Protein AF-A0A920VQI5-F1 (afdb_monomer_lite)

Sequence (298 aa):
MQIMFNAIGQVPAPVFDTQIGAMFSGYGDQPAYATLVEKILGESIDKRSQMTDWSRRPLTKHQINYAIGDVTHLIHVYDKLISELKTSNRIYWAHEEISRLQDQNVYDTDLRKLWRKVRLRRPTRRSLAILREITEWRELTARKQDIPKNWVVRDESLAEIALNAPQTRADLERVRGVNERLANGRYGTGLIEAVNIGLAVPEEKCPDPDRGRSPLRGHDTLVALLQALLKLRCDENGIAAQLVANRKELDRIATEDKPDVRAMTGWRKEIYGNDAVALKNGEIALTAEGLSVRIVKA

Radius of gyration: 24.44 Å; chains: 1; bounding box: 57×46×62 Å

Secondary structure (DSSP, 8-state):
-HHHHHHHSS--SS---HHHHHHHTTS-SS--HHHHHHHHHS-----TTSSS-TTSSSPPHHHHHHHHHHHHTHHHHHHHHHHHHHHTT-HHHHHHHHHGGG-GGGTS--GGGGGGGSPPSS--HHHHHHHHHHHHHHHHHHHHHTS-HHHH--HHHHHHHHHH---SHHHHHTSTT--HHHHHSTTHHHHHHHHHHHHHS-GGGSPPP--PPPPPTTHHHHHHHHHHHHHHHHHHHT--HHHH--HHHHHHHHH-SS--SGGGSHHHIIIIIHHHHHHHTTSEEEEEETTEEEEEE-

Foldseek 3Di:
DLVCCVVPVADDPDDADLQLLVLLLQVAQGDDPQNLCCVQVVDGQDPPPPDDDPVDPPDDPVRVSNVCSVPVCVVVSVVVSCVSCVVLVNVVVSVVVSVVSRDSVVNPDDLQCQLVVQDAPDDDLLLQLLSSLLSSLLVVVCVVVVHDSVVLPNSVLSNQCSVQLDQALVSSCVGPRDHNCNSVHPNNVSSNVSSVSSNPDPSVRRDDDPPDPDQDPPLVVLLVQLVVQLVQLCVVSSHYSVSQDDSVQSSQLSPPPDRPDSCCDDVSCVSRVVVSNCVSVQQWDWDDDPPDIDIDGD

Structure (mmCIF, N/CA/C/O backbone):
data_AF-A0A920VQI5-F1
#
_entry.id   AF-A0A920VQI5-F1
#
loop_
_atom_site.group_PDB
_atom_site.id
_atom_site.type_symbol
_atom_site.label_atom_id
_atom_site.label_alt_id
_atom_site.label_comp_id
_atom_site.label_asym_id
_atom_site.label_entity_id
_atom_site.label_seq_id
_atom_site.pdbx_PDB_ins_code
_atom_site.Cartn_x
_atom_site.Cartn_y
_atom_site.Cartn_z
_atom_site.occupancy
_atom_site.B_iso_or_equiv
_atom_site.auth_seq_id
_atom_site.auth_comp_id
_atom_site.auth_asym_id
_atom_site.auth_atom_id
_atom_site.pdbx_PDB_model_num
ATOM 1 N N . MET A 1 1 ? 3.848 -12.229 3.775 1.00 85.81 1 MET A N 1
ATOM 2 C CA . MET A 1 1 ? 3.222 -13.311 2.980 1.00 85.81 1 MET A CA 1
ATOM 3 C C . MET A 1 1 ? 3.862 -13.542 1.610 1.00 85.81 1 MET A C 1
ATOM 5 O O . MET A 1 1 ? 4.185 -14.688 1.349 1.00 85.81 1 MET A O 1
ATOM 9 N N . GLN A 1 2 ? 4.140 -12.526 0.773 1.00 88.31 2 GLN A N 1
ATOM 10 C CA . GLN A 1 2 ? 4.756 -12.739 -0.560 1.00 88.31 2 GLN A CA 1
ATOM 11 C C . GLN A 1 2 ? 6.033 -13.603 -0.547 1.00 88.31 2 GLN A C 1
ATOM 13 O O . GLN A 1 2 ? 6.174 -14.482 -1.387 1.00 88.31 2 GLN A O 1
ATOM 18 N N . ILE A 1 3 ? 6.955 -13.372 0.399 1.00 89.00 3 ILE A N 1
ATOM 19 C CA . ILE A 1 3 ? 8.189 -14.175 0.519 1.00 89.00 3 ILE A CA 1
ATOM 20 C C . ILE A 1 3 ? 7.850 -15.650 0.763 1.00 89.00 3 ILE A C 1
ATOM 22 O O . ILE A 1 3 ? 8.406 -16.513 0.095 1.00 89.00 3 ILE A O 1
ATOM 26 N N . MET A 1 4 ? 6.905 -15.929 1.668 1.00 90.12 4 MET A N 1
ATOM 27 C CA . MET A 1 4 ? 6.436 -17.292 1.930 1.00 90.12 4 MET A CA 1
ATOM 28 C C . MET A 1 4 ? 5.812 -17.892 0.669 1.00 90.12 4 MET A C 1
ATOM 30 O O . MET A 1 4 ? 6.238 -18.953 0.240 1.00 90.12 4 MET A O 1
ATOM 34 N N . PHE A 1 5 ? 4.893 -17.181 0.010 1.00 90.50 5 PHE A N 1
ATOM 35 C CA . PHE A 1 5 ? 4.273 -17.654 -1.229 1.00 90.50 5 PHE A CA 1
ATOM 36 C C . PHE A 1 5 ? 5.310 -18.003 -2.309 1.00 90.50 5 PHE A C 1
ATOM 38 O O . PHE A 1 5 ? 5.250 -19.079 -2.889 1.00 90.50 5 PHE A O 1
ATOM 45 N N . ASN A 1 6 ? 6.315 -17.150 -2.518 1.00 86.88 6 ASN A N 1
ATOM 46 C CA . ASN A 1 6 ? 7.378 -17.413 -3.489 1.00 86.88 6 ASN A CA 1
ATOM 47 C C . ASN A 1 6 ? 8.268 -18.604 -3.095 1.00 86.88 6 ASN A C 1
ATOM 49 O O . ASN A 1 6 ? 8.764 -19.302 -3.973 1.00 86.88 6 ASN A O 1
ATOM 53 N N . ALA A 1 7 ? 8.508 -18.811 -1.797 1.00 88.19 7 ALA A N 1
ATOM 54 C CA . ALA A 1 7 ? 9.410 -19.848 -1.300 1.00 88.19 7 ALA A CA 1
ATOM 55 C C . ALA A 1 7 ? 8.754 -21.235 -1.216 1.00 88.19 7 ALA A C 1
ATOM 57 O O . ALA A 1 7 ? 9.418 -22.234 -1.475 1.00 88.19 7 ALA A O 1
ATOM 58 N N . ILE A 1 8 ? 7.474 -21.302 -0.834 1.00 89.12 8 ILE A N 1
ATOM 59 C CA . ILE A 1 8 ? 6.761 -22.565 -0.573 1.00 89.12 8 ILE A CA 1
ATOM 60 C C . ILE A 1 8 ? 5.537 -22.786 -1.476 1.00 89.12 8 ILE A C 1
ATOM 62 O O . ILE A 1 8 ? 4.847 -23.786 -1.318 1.00 89.12 8 ILE A O 1
ATOM 66 N N . GLY A 1 9 ? 5.239 -21.873 -2.405 1.00 87.31 9 GLY A N 1
ATOM 67 C CA . GLY A 1 9 ? 4.118 -21.987 -3.350 1.00 87.31 9 GLY A CA 1
ATOM 68 C C . GLY A 1 9 ? 2.728 -21.795 -2.733 1.00 87.31 9 GLY A C 1
ATOM 69 O O . GLY A 1 9 ? 1.727 -21.935 -3.427 1.00 87.31 9 GLY A O 1
ATOM 70 N N . GLN A 1 10 ? 2.647 -21.480 -1.438 1.00 88.25 10 GLN A N 1
ATOM 71 C CA . GLN A 1 10 ? 1.391 -21.303 -0.715 1.00 88.25 10 GLN A CA 1
ATOM 72 C C . GLN A 1 10 ? 1.516 -20.250 0.387 1.00 88.25 10 GLN A C 1
ATOM 74 O O . GLN A 1 10 ? 2.604 -19.924 0.865 1.00 88.25 10 GLN A O 1
ATOM 79 N N . VAL A 1 11 ? 0.374 -19.717 0.806 1.00 89.31 11 VAL A N 1
ATOM 80 C CA . VAL A 1 11 ? 0.268 -18.741 1.892 1.00 89.31 11 VAL A CA 1
ATOM 81 C C . VAL A 1 11 ? -0.026 -19.501 3.193 1.00 89.31 11 VAL A C 1
ATOM 83 O O . VAL A 1 11 ? -1.013 -20.235 3.229 1.00 89.31 11 VAL A O 1
ATOM 86 N N . PRO A 1 12 ? 0.802 -19.376 4.251 1.00 88.81 12 PRO A N 1
ATOM 87 C CA . PRO A 1 12 ? 0.523 -20.012 5.537 1.00 88.81 12 PRO A CA 1
ATOM 88 C C . PRO A 1 12 ? -0.859 -19.650 6.092 1.00 88.81 12 PRO A C 1
ATOM 90 O O . PRO A 1 12 ? -1.216 -18.471 6.153 1.00 88.81 12 PRO A O 1
ATOM 93 N N . ALA A 1 13 ? -1.606 -20.665 6.528 1.00 88.31 13 ALA A N 1
ATOM 94 C CA . ALA A 1 13 ? -2.903 -20.518 7.174 1.00 88.31 13 ALA A CA 1
ATOM 95 C C . ALA A 1 13 ? -3.086 -21.590 8.273 1.00 88.31 13 ALA A C 1
ATOM 97 O O . ALA A 1 13 ? -2.652 -22.727 8.074 1.00 88.31 13 ALA A O 1
ATOM 98 N N . PRO A 1 14 ? -3.732 -21.260 9.411 1.00 89.81 14 PRO A N 1
ATOM 99 C CA . PRO A 1 14 ? -4.217 -19.927 9.774 1.00 89.81 14 PRO A CA 1
ATOM 100 C C . PRO A 1 14 ? -3.064 -18.957 10.089 1.00 89.81 14 PRO A C 1
ATOM 102 O O . PRO A 1 14 ? -1.993 -19.365 10.531 1.00 89.81 14 PRO A O 1
ATOM 105 N N . VAL A 1 15 ? -3.291 -17.661 9.864 1.00 91.75 15 VAL A N 1
ATOM 106 C CA . VAL A 1 15 ? -2.363 -16.580 10.237 1.00 91.75 15 VAL A CA 1
ATOM 107 C C . VAL A 1 15 ? -3.116 -15.515 11.020 1.00 91.75 15 VAL A C 1
ATOM 109 O O . VAL A 1 15 ? -4.294 -15.279 10.755 1.00 91.75 15 VAL A O 1
ATOM 112 N N . PHE A 1 16 ? -2.434 -14.870 11.962 1.00 93.62 16 PHE A N 1
ATOM 113 C CA . PHE A 1 16 ? -2.903 -13.655 12.611 1.00 93.62 16 PHE A CA 1
ATOM 114 C C . PHE A 1 16 ? -1.874 -12.550 12.403 1.00 93.62 16 PHE A C 1
ATOM 116 O O . PHE A 1 16 ? -0.697 -12.729 12.712 1.00 93.62 16 PHE A O 1
ATOM 123 N N . ASP A 1 17 ? -2.321 -11.414 11.876 1.00 94.69 17 ASP A N 1
ATOM 124 C CA . ASP A 1 17 ? -1.481 -10.236 11.703 1.00 94.69 17 ASP A CA 1
ATOM 125 C C . ASP A 1 17 ? -1.648 -9.317 12.921 1.00 94.69 17 ASP A C 1
ATOM 127 O O . ASP A 1 17 ? -2.716 -8.738 13.144 1.00 94.69 17 ASP A O 1
ATOM 131 N N . THR A 1 18 ? -0.593 -9.202 13.732 1.00 95.44 18 THR A N 1
ATOM 132 C CA . THR A 1 18 ? -0.599 -8.378 14.949 1.00 95.44 18 THR A CA 1
ATOM 133 C C . THR A 1 18 ? -0.742 -6.890 14.652 1.00 95.44 18 THR A C 1
ATOM 135 O O . THR A 1 18 ? -1.298 -6.172 15.479 1.00 95.44 18 THR A O 1
ATOM 138 N N . GLN A 1 19 ? -0.322 -6.415 13.477 1.00 95.06 19 GLN A N 1
ATOM 139 C CA . GLN A 1 19 ? -0.538 -5.030 13.074 1.00 95.06 19 GLN A CA 1
ATOM 140 C C . GLN A 1 19 ? -2.022 -4.777 12.795 1.00 95.06 19 GLN A C 1
ATOM 142 O O . GLN A 1 19 ? -2.570 -3.805 13.313 1.00 95.06 19 GLN A O 1
ATOM 147 N N . ILE A 1 20 ? -2.693 -5.671 12.057 1.00 94.81 20 ILE A N 1
ATOM 148 C CA . ILE A 1 20 ? -4.145 -5.564 11.823 1.00 94.81 20 ILE A CA 1
ATOM 149 C C . ILE A 1 20 ? -4.909 -5.660 13.145 1.00 94.81 20 ILE A C 1
ATOM 151 O O . ILE A 1 20 ? -5.776 -4.828 13.408 1.00 94.81 20 ILE A O 1
ATOM 155 N N . GLY A 1 21 ? -4.575 -6.630 14.002 1.00 96.12 21 GLY A N 1
ATOM 156 C CA . GLY A 1 21 ? -5.197 -6.754 15.322 1.00 96.12 21 GLY A CA 1
ATOM 157 C C . GLY A 1 21 ? -5.058 -5.469 16.143 1.00 96.12 21 GLY A C 1
ATOM 158 O O . GLY A 1 21 ? -6.033 -4.970 16.696 1.00 96.12 21 GLY A O 1
ATOM 159 N N . ALA A 1 22 ? -3.869 -4.871 16.138 1.00 96.12 22 ALA A N 1
ATOM 160 C CA . ALA A 1 22 ? -3.598 -3.640 16.863 1.00 96.12 22 ALA A CA 1
ATOM 161 C C . ALA A 1 22 ? -4.340 -2.409 16.310 1.00 96.12 22 ALA A C 1
ATOM 163 O O . ALA A 1 22 ? -4.746 -1.539 17.084 1.00 96.12 22 ALA A O 1
ATOM 164 N N . MET A 1 23 ? -4.573 -2.347 14.996 1.00 95.38 23 MET A N 1
ATOM 165 C CA . MET A 1 23 ? -5.386 -1.301 14.364 1.00 95.38 23 MET A CA 1
ATOM 166 C C . MET A 1 23 ? -6.856 -1.332 14.825 1.00 95.38 23 MET A C 1
ATOM 168 O O . MET A 1 23 ? -7.515 -0.295 14.821 1.00 95.38 23 MET A O 1
ATOM 172 N N . PHE A 1 24 ? -7.373 -2.488 15.250 1.00 95.50 24 PHE A N 1
ATOM 173 C CA . PHE A 1 24 ? -8.716 -2.632 15.833 1.00 95.50 24 PHE A CA 1
ATOM 174 C C . PHE A 1 24 ? -8.766 -2.421 17.359 1.00 95.50 24 PHE A C 1
ATOM 176 O O . PHE A 1 24 ? -9.858 -2.260 17.916 1.00 95.50 24 PHE A O 1
ATOM 183 N N . SER A 1 25 ? -7.600 -2.399 18.012 1.00 94.00 25 SER A N 1
ATOM 184 C CA . SER A 1 25 ? -7.420 -2.199 19.458 1.00 94.00 25 SER A CA 1
ATOM 185 C C . SER A 1 25 ? -6.896 -0.798 19.822 1.00 94.00 25 SER A C 1
ATOM 187 O O . SER A 1 25 ? -6.390 -0.586 20.919 1.00 94.00 25 SER A O 1
ATOM 189 N N . GLY A 1 26 ? -6.984 0.179 18.914 1.00 90.81 26 GLY A N 1
ATOM 190 C CA . GLY A 1 26 ? -6.653 1.577 19.218 1.00 90.81 26 GLY A CA 1
ATOM 191 C C . GLY A 1 26 ? -5.157 1.905 19.293 1.00 90.81 26 GLY A C 1
ATOM 192 O O . GLY A 1 26 ? -4.781 2.963 19.794 1.00 90.81 26 GLY A O 1
ATOM 193 N N . TYR A 1 27 ? -4.275 1.051 18.764 1.00 91.88 27 TYR A N 1
ATOM 194 C CA . TYR A 1 27 ? -2.826 1.310 18.775 1.00 91.88 27 TYR A CA 1
ATOM 195 C C . TYR A 1 27 ? -2.335 2.234 17.644 1.00 91.88 27 TYR A C 1
ATOM 197 O O . TYR A 1 27 ? -1.136 2.529 17.577 1.00 91.88 27 TYR A O 1
ATOM 205 N N . GLY A 1 28 ? -3.245 2.733 16.803 1.00 86.75 28 GLY A N 1
ATOM 206 C CA . GLY A 1 28 ? -2.980 3.637 15.679 1.00 86.75 28 GLY A CA 1
ATOM 207 C C . GLY A 1 28 ? -3.081 2.952 14.312 1.00 86.75 28 GLY A C 1
ATOM 208 O O . GLY A 1 28 ? -3.357 1.758 14.225 1.00 86.75 28 GLY A O 1
ATOM 209 N N . ASP A 1 29 ? -2.853 3.716 13.239 1.00 80.94 29 ASP A N 1
ATOM 210 C CA . ASP A 1 29 ? -3.083 3.246 11.863 1.00 80.94 29 ASP A CA 1
ATOM 211 C C . ASP A 1 29 ? -2.048 2.232 11.362 1.00 80.94 29 ASP A C 1
ATOM 213 O O . ASP A 1 29 ? -2.381 1.355 10.577 1.00 80.94 29 ASP A O 1
ATOM 217 N N . GLN A 1 30 ? -0.786 2.347 11.777 1.00 84.19 30 GLN A N 1
ATOM 218 C CA . GLN A 1 30 ? 0.293 1.449 11.344 1.00 84.19 30 GLN A CA 1
ATOM 219 C C . GLN A 1 30 ? 1.294 1.241 12.480 1.00 84.19 30 GLN A C 1
ATOM 221 O O . GLN A 1 30 ? 2.431 1.722 12.414 1.00 84.19 30 GLN A O 1
ATOM 226 N N . PRO A 1 31 ? 0.886 0.581 13.573 1.00 86.62 31 PRO A N 1
ATOM 227 C CA . PRO A 1 31 ? 1.771 0.417 14.706 1.00 86.62 31 PRO A CA 1
ATOM 228 C C . PRO A 1 31 ? 2.949 -0.486 14.316 1.00 86.62 31 PRO A C 1
ATOM 230 O O . PRO A 1 31 ? 2.776 -1.576 13.766 1.00 86.62 31 PRO A O 1
ATOM 233 N N . ALA A 1 32 ? 4.165 -0.004 14.570 1.00 91.25 32 ALA A N 1
ATOM 234 C CA . ALA A 1 32 ? 5.379 -0.789 14.391 1.00 91.25 32 ALA A CA 1
ATOM 235 C C . ALA A 1 32 ? 5.495 -1.836 15.506 1.00 91.25 32 ALA A C 1
ATOM 237 O O . ALA A 1 32 ? 5.147 -1.549 16.651 1.00 91.25 32 ALA A O 1
ATOM 238 N N . TYR A 1 33 ? 6.055 -3.011 15.203 1.00 92.56 33 TYR A N 1
ATOM 239 C CA . TYR A 1 33 ? 6.203 -4.106 16.172 1.00 92.56 33 TYR A CA 1
ATOM 240 C C . TYR A 1 33 ? 6.875 -3.664 17.483 1.00 92.56 33 TYR A C 1
ATOM 242 O O . TYR A 1 33 ? 6.314 -3.873 18.552 1.00 92.56 33 TYR A O 1
ATOM 250 N N . ALA A 1 34 ? 8.003 -2.951 17.410 1.00 90.94 34 ALA A N 1
ATOM 251 C CA . ALA A 1 34 ? 8.684 -2.436 18.602 1.00 90.94 34 ALA A CA 1
ATOM 252 C C . ALA A 1 34 ? 7.798 -1.509 19.454 1.00 90.94 34 ALA A C 1
ATOM 254 O O . ALA A 1 34 ? 7.834 -1.574 20.676 1.00 90.94 34 ALA A O 1
ATOM 255 N N . THR A 1 35 ? 6.975 -0.672 18.816 1.00 91.62 35 THR A N 1
ATOM 256 C CA . THR A 1 35 ? 6.030 0.210 19.516 1.00 91.62 35 THR A CA 1
ATOM 257 C C . THR A 1 35 ? 4.882 -0.577 20.143 1.00 91.62 35 THR A C 1
ATOM 259 O O . THR A 1 35 ? 4.398 -0.197 21.204 1.00 91.62 35 THR A O 1
ATOM 262 N N . LEU A 1 36 ? 4.439 -1.670 19.514 1.00 93.88 36 LEU A N 1
ATOM 263 C CA . LEU A 1 36 ? 3.444 -2.561 20.113 1.00 93.88 36 LEU A CA 1
ATOM 264 C C . LEU A 1 36 ? 3.995 -3.254 21.348 1.00 93.88 36 LEU A C 1
ATOM 266 O O . LEU A 1 36 ? 3.332 -3.246 22.377 1.00 93.88 36 LEU A O 1
ATOM 270 N N . VAL A 1 37 ? 5.206 -3.798 21.263 1.00 95.12 37 VAL A N 1
ATOM 271 C CA . VAL A 1 37 ? 5.870 -4.456 22.394 1.00 95.12 37 VAL A CA 1
ATOM 272 C C . VAL A 1 37 ? 6.053 -3.487 23.559 1.00 95.12 37 VAL A C 1
ATOM 274 O O . VAL A 1 37 ? 5.677 -3.816 24.679 1.00 95.12 37 VAL A O 1
ATOM 277 N N . GLU A 1 38 ? 6.497 -2.259 23.296 1.00 94.19 38 GLU A N 1
ATOM 278 C CA . GLU A 1 38 ? 6.622 -1.226 24.328 1.00 94.19 38 GLU A CA 1
ATOM 279 C C . GLU A 1 38 ? 5.270 -0.871 2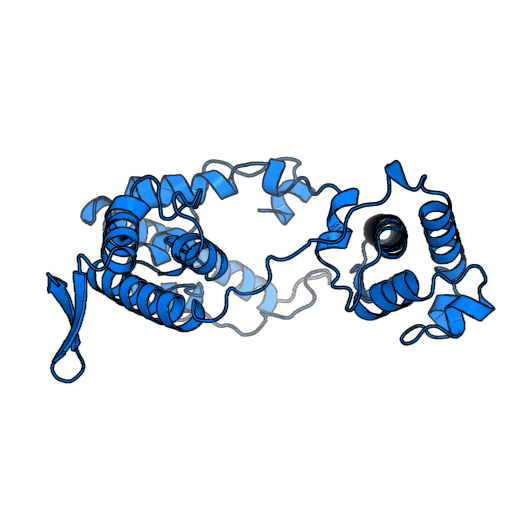4.962 1.00 94.19 38 GLU A C 1
ATOM 281 O O . GLU A 1 38 ? 5.146 -0.845 26.183 1.00 94.19 38 GLU A O 1
ATOM 286 N N . LYS A 1 39 ? 4.223 -0.651 24.159 1.00 93.69 39 LYS A N 1
ATOM 287 C CA . LYS A 1 39 ? 2.899 -0.272 24.679 1.00 93.69 39 LYS A CA 1
ATOM 288 C C . LYS A 1 39 ? 2.169 -1.404 25.404 1.00 93.69 39 LYS A C 1
ATOM 290 O O . LYS A 1 39 ? 1.382 -1.127 26.303 1.00 93.69 39 LYS A O 1
ATOM 295 N N . ILE A 1 40 ? 2.357 -2.649 24.969 1.00 95.00 40 ILE A N 1
ATOM 296 C CA . ILE A 1 40 ? 1.628 -3.816 25.484 1.00 95.00 40 ILE A CA 1
ATOM 297 C C . ILE A 1 40 ? 2.374 -4.472 26.645 1.00 95.00 40 ILE A C 1
ATOM 299 O O . ILE A 1 40 ? 1.744 -4.847 27.631 1.00 95.00 40 ILE A O 1
ATOM 303 N N . LEU A 1 41 ? 3.693 -4.622 26.521 1.00 94.81 41 LEU A N 1
ATOM 304 C CA . LEU A 1 41 ? 4.527 -5.366 27.466 1.00 94.81 41 LEU A CA 1
ATOM 305 C C . LEU A 1 41 ? 5.426 -4.455 28.311 1.00 94.81 41 LEU A C 1
ATOM 307 O O . LEU A 1 41 ? 5.960 -4.907 29.317 1.00 94.81 41 LEU A O 1
ATOM 311 N N . GLY A 1 42 ? 5.605 -3.184 27.934 1.00 94.06 42 GLY A N 1
ATOM 312 C CA . GLY A 1 42 ? 6.565 -2.291 28.594 1.00 94.06 42 GLY A CA 1
ATOM 313 C C . GLY A 1 42 ? 8.024 -2.615 28.262 1.00 94.06 42 GLY A C 1
ATOM 314 O O . GLY A 1 42 ? 8.932 -2.118 28.924 1.00 94.06 42 GLY A O 1
ATOM 315 N N . GLU A 1 43 ? 8.259 -3.456 27.253 1.00 92.44 43 GLU A N 1
ATOM 316 C CA . GLU A 1 43 ? 9.587 -3.929 26.867 1.00 92.44 43 GLU A CA 1
ATOM 317 C C . GLU A 1 43 ? 10.125 -3.177 25.644 1.00 92.44 43 GLU A C 1
ATOM 319 O O . GLU A 1 43 ? 9.372 -2.704 24.794 1.00 92.44 43 GLU A O 1
ATOM 324 N N . SER A 1 44 ? 11.450 -3.077 25.529 1.00 87.44 44 SER A N 1
ATOM 325 C CA . SER A 1 44 ? 12.104 -2.384 24.413 1.00 87.44 44 SER A CA 1
ATOM 326 C C . SER A 1 44 ? 12.838 -3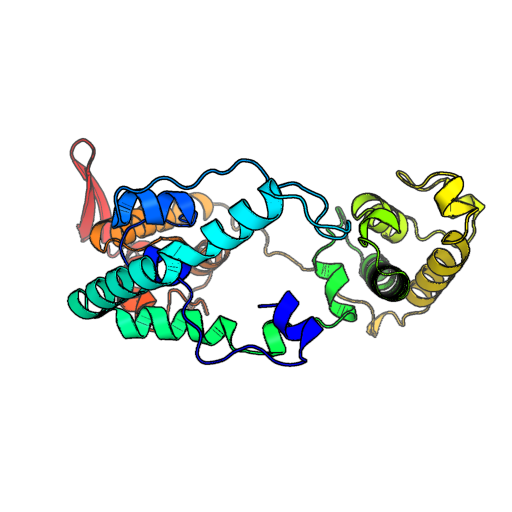.365 23.506 1.00 87.44 44 SER A C 1
ATOM 328 O O . SER A 1 44 ? 13.584 -4.218 23.984 1.00 87.44 44 SER A O 1
ATOM 330 N N . ILE A 1 45 ? 12.662 -3.210 22.194 1.00 85.19 45 ILE A N 1
ATOM 331 C CA . ILE A 1 45 ? 13.381 -3.990 21.181 1.00 85.19 45 ILE A CA 1
ATOM 332 C C . ILE A 1 45 ? 14.483 -3.127 20.576 1.00 85.19 45 ILE A C 1
ATOM 334 O O . ILE A 1 45 ? 14.234 -2.000 20.132 1.00 85.19 45 ILE A O 1
ATOM 338 N N . ASP A 1 46 ? 15.700 -3.669 20.523 1.00 75.38 46 ASP A N 1
ATOM 339 C CA . ASP A 1 46 ? 16.818 -3.018 19.848 1.00 75.38 46 ASP A CA 1
ATOM 340 C C . ASP A 1 46 ? 16.597 -3.008 18.326 1.00 75.38 46 ASP A C 1
ATOM 342 O O . ASP A 1 46 ? 16.517 -4.048 17.676 1.00 75.38 46 ASP A O 1
ATOM 346 N N . LYS A 1 47 ? 16.510 -1.806 17.747 1.00 69.50 47 LYS A N 1
ATOM 347 C CA . LYS A 1 47 ? 16.285 -1.584 16.308 1.00 69.50 47 LYS A CA 1
ATOM 348 C C . LYS A 1 47 ? 17.579 -1.583 15.487 1.00 69.50 47 LYS A C 1
ATOM 350 O O . LYS A 1 47 ? 17.542 -1.401 14.267 1.00 69.50 47 LYS A O 1
ATOM 355 N N . ARG A 1 48 ? 18.743 -1.718 16.128 1.00 64.12 48 ARG A N 1
ATOM 356 C CA . ARG A 1 48 ? 20.039 -1.734 15.441 1.00 64.12 48 ARG A CA 1
ATOM 357 C C . ARG A 1 48 ? 20.117 -3.015 14.591 1.00 64.12 48 ARG A C 1
ATOM 359 O O . ARG A 1 48 ? 19.989 -4.104 15.128 1.00 64.12 48 ARG A O 1
ATOM 366 N N . SER A 1 49 ? 20.319 -2.866 13.273 1.00 58.84 49 SER A N 1
ATOM 367 C CA . SER A 1 49 ? 20.398 -3.914 12.215 1.00 58.84 49 SER A CA 1
ATOM 368 C C . SER A 1 49 ? 19.204 -4.161 11.293 1.00 58.84 49 SER A C 1
ATOM 370 O O . SER A 1 49 ? 19.267 -5.082 10.476 1.00 58.84 49 SER A O 1
ATOM 372 N N . GLN A 1 50 ? 18.194 -3.290 11.272 1.00 66.25 50 GLN A N 1
ATOM 373 C CA . GLN A 1 50 ? 17.111 -3.424 10.286 1.00 66.25 50 GLN A CA 1
ATOM 374 C C . GLN A 1 50 ? 17.611 -3.405 8.818 1.00 66.25 50 GLN A C 1
ATOM 376 O O . GLN A 1 50 ? 17.023 -4.045 7.950 1.00 66.25 50 GLN A O 1
ATOM 381 N N . MET A 1 51 ? 18.727 -2.718 8.535 1.00 75.94 51 MET A N 1
ATOM 382 C CA . MET A 1 51 ? 19.348 -2.639 7.204 1.00 75.94 51 MET A CA 1
ATOM 383 C C . MET A 1 51 ? 20.737 -3.294 7.184 1.00 75.94 51 MET A C 1
ATOM 385 O O . MET A 1 51 ? 21.760 -2.613 7.204 1.00 75.94 51 MET A O 1
ATOM 389 N N . THR A 1 52 ? 20.775 -4.626 7.133 1.00 86.44 52 THR A N 1
ATOM 390 C CA . THR A 1 52 ? 22.003 -5.402 6.887 1.00 86.44 52 THR A CA 1
ATOM 391 C C . THR A 1 52 ? 21.811 -6.368 5.719 1.00 86.44 52 THR A C 1
ATOM 393 O O . THR A 1 52 ? 20.686 -6.717 5.365 1.00 86.44 52 THR A O 1
ATOM 396 N N . ASP A 1 53 ? 22.909 -6.788 5.090 1.00 87.31 53 ASP A N 1
ATOM 397 C CA . ASP A 1 53 ? 22.863 -7.800 4.034 1.00 87.31 53 ASP A CA 1
ATOM 398 C C . ASP A 1 53 ? 22.664 -9.199 4.646 1.00 87.31 53 ASP A C 1
ATOM 400 O O . ASP A 1 53 ? 23.603 -9.822 5.151 1.00 87.31 53 ASP A O 1
ATOM 404 N N . TRP A 1 54 ? 21.421 -9.682 4.603 1.00 90.06 54 TRP A N 1
ATOM 405 C CA . TRP A 1 54 ? 21.001 -10.995 5.109 1.00 90.06 54 TRP A CA 1
ATOM 406 C C . TRP A 1 54 ? 21.413 -12.172 4.213 1.00 90.06 54 TRP A C 1
ATOM 408 O O . TRP A 1 54 ? 21.224 -13.327 4.604 1.00 90.06 54 TRP A O 1
ATOM 418 N N . SER A 1 55 ? 21.991 -11.917 3.032 1.00 89.56 55 SER A N 1
ATOM 419 C CA . SER A 1 55 ? 22.511 -12.971 2.149 1.00 89.56 55 SER A CA 1
ATOM 420 C C . SER A 1 55 ? 23.907 -13.448 2.565 1.00 89.56 55 SER A C 1
ATOM 422 O O . SER A 1 55 ? 24.274 -14.597 2.314 1.00 89.56 55 SER A O 1
ATOM 424 N N . ARG A 1 56 ? 24.676 -12.600 3.264 1.00 91.12 56 ARG A N 1
ATOM 425 C CA . ARG A 1 56 ? 26.048 -12.910 3.684 1.00 91.12 56 ARG A CA 1
ATOM 426 C C . ARG A 1 56 ? 26.105 -14.077 4.661 1.00 91.12 56 ARG A C 1
ATOM 428 O O . ARG A 1 56 ? 25.246 -14.233 5.531 1.00 91.12 56 ARG A O 1
ATOM 435 N N . ARG A 1 57 ? 27.148 -14.898 4.528 1.00 95.38 57 ARG A N 1
ATOM 436 C CA . ARG A 1 57 ? 27.426 -16.027 5.421 1.00 95.38 57 ARG A CA 1
ATOM 437 C C . ARG A 1 57 ? 28.887 -16.014 5.893 1.00 95.38 57 ARG A C 1
ATOM 439 O O . ARG A 1 57 ? 29.755 -15.688 5.083 1.00 95.38 57 ARG A O 1
ATOM 446 N N . PRO A 1 58 ? 29.155 -16.383 7.164 1.00 95.31 58 PRO A N 1
ATOM 447 C CA . PRO A 1 58 ? 28.174 -16.699 8.215 1.00 95.31 58 PRO A CA 1
ATOM 448 C C . PRO A 1 58 ? 27.395 -15.455 8.685 1.00 95.31 58 PRO A C 1
ATOM 450 O O . PRO A 1 58 ? 27.835 -14.327 8.475 1.00 95.31 58 PRO A O 1
ATOM 453 N N . LEU A 1 59 ? 26.226 -15.660 9.302 1.00 95.12 59 LEU A N 1
ATOM 454 C CA . LEU A 1 59 ? 25.486 -14.561 9.935 1.00 95.12 59 LEU A CA 1
ATOM 455 C C . LEU A 1 59 ? 26.260 -14.040 11.148 1.00 95.12 59 LEU A C 1
ATOM 457 O O . LEU A 1 59 ? 26.854 -14.810 11.904 1.00 95.12 59 LEU A O 1
ATOM 461 N N . THR A 1 60 ? 26.229 -12.726 11.355 1.00 92.81 60 THR A N 1
ATOM 462 C CA . THR A 1 60 ? 26.849 -12.118 12.537 1.00 92.81 60 THR A CA 1
ATOM 463 C C . THR A 1 60 ? 26.014 -12.386 13.792 1.00 92.81 60 THR A C 1
ATOM 465 O O . THR A 1 60 ? 24.792 -12.526 13.724 1.00 92.81 60 THR A O 1
ATOM 468 N N . LYS A 1 61 ? 26.646 -12.374 14.975 1.00 92.38 61 LYS A N 1
ATOM 469 C CA . LYS A 1 61 ? 25.930 -12.484 16.262 1.00 92.38 61 LYS A CA 1
ATOM 470 C C . LYS A 1 61 ? 24.838 -11.418 16.409 1.00 92.38 61 LYS A C 1
ATOM 472 O O . LYS A 1 61 ? 23.778 -11.688 16.961 1.00 92.38 61 LYS A O 1
ATOM 477 N N . HIS A 1 62 ? 25.084 -10.219 15.884 1.00 88.94 62 HIS A N 1
ATOM 478 C CA . HIS A 1 62 ? 24.116 -9.131 15.925 1.00 88.94 62 HIS A CA 1
ATOM 479 C C . HIS A 1 62 ? 22.878 -9.415 15.060 1.00 88.94 62 HIS A C 1
ATOM 481 O O . HIS A 1 62 ? 21.766 -9.231 15.542 1.00 88.94 62 HIS A O 1
ATOM 487 N N . GLN A 1 63 ? 23.058 -9.944 13.841 1.00 91.62 63 GLN A N 1
ATOM 488 C CA . GLN A 1 63 ? 21.949 -10.391 12.986 1.00 91.62 63 GLN A CA 1
ATOM 489 C C . GLN A 1 63 ? 21.132 -11.509 13.643 1.00 91.62 63 GLN A C 1
ATOM 491 O O . GLN A 1 63 ? 19.907 -11.463 13.622 1.00 91.62 63 GLN A O 1
ATOM 496 N N . ILE A 1 64 ? 21.791 -12.489 14.270 1.00 92.56 64 ILE A N 1
ATOM 497 C CA . ILE A 1 64 ? 21.099 -13.580 14.975 1.00 92.56 64 ILE A CA 1
ATOM 498 C C . ILE A 1 64 ? 20.248 -13.026 16.127 1.00 92.56 64 ILE A C 1
ATOM 500 O O . ILE A 1 64 ? 19.065 -13.341 16.216 1.00 92.56 64 ILE A O 1
ATOM 504 N N . ASN A 1 65 ? 20.820 -12.163 16.971 1.00 91.00 65 ASN A N 1
ATOM 505 C CA . ASN A 1 65 ? 20.093 -11.555 18.088 1.00 91.00 65 ASN A CA 1
ATOM 506 C C . ASN A 1 65 ? 18.901 -10.709 17.613 1.00 91.00 65 ASN A C 1
ATOM 508 O O . ASN A 1 65 ? 17.829 -10.786 18.207 1.00 91.00 65 ASN A O 1
ATOM 512 N N . TYR A 1 66 ? 19.077 -9.940 16.535 1.00 89.81 66 TYR A N 1
ATOM 513 C CA . TYR A 1 66 ? 18.002 -9.160 15.923 1.00 89.81 66 TYR A CA 1
ATOM 514 C C . TYR A 1 66 ? 16.856 -10.069 15.441 1.00 89.81 66 TYR A C 1
ATOM 516 O O . TYR A 1 66 ? 15.701 -9.843 15.790 1.00 89.81 66 TYR A O 1
ATOM 524 N N . ALA A 1 67 ? 17.172 -11.145 14.710 1.00 91.19 67 ALA A N 1
ATOM 525 C CA . ALA A 1 67 ? 16.167 -12.077 14.192 1.00 91.19 67 ALA A CA 1
ATOM 526 C C . ALA A 1 67 ? 15.382 -12.795 15.305 1.00 91.19 67 ALA A C 1
ATOM 528 O O . ALA A 1 67 ? 14.194 -13.057 15.145 1.00 91.19 67 ALA A O 1
ATOM 529 N N . ILE A 1 68 ? 16.030 -13.094 16.437 1.00 92.25 68 ILE A N 1
ATOM 530 C CA . ILE A 1 68 ? 15.358 -13.636 17.628 1.00 92.25 68 ILE A CA 1
ATOM 531 C C . ILE A 1 68 ? 14.409 -12.585 18.225 1.00 92.25 68 ILE A C 1
ATOM 533 O O . ILE A 1 68 ? 13.246 -12.888 18.480 1.00 92.25 68 ILE A O 1
ATOM 537 N N . GLY A 1 69 ? 14.867 -11.339 18.394 1.00 90.50 69 GLY A N 1
ATOM 538 C CA . GLY A 1 69 ? 14.048 -10.242 18.929 1.00 90.50 69 GLY A CA 1
ATOM 539 C C . GLY A 1 69 ? 12.761 -9.975 18.134 1.00 90.50 69 GLY A C 1
ATOM 540 O O . GLY A 1 69 ? 11.716 -9.693 18.728 1.00 90.50 69 GLY A O 1
ATOM 541 N N . ASP A 1 70 ? 12.807 -10.152 16.810 1.00 90.75 70 ASP A N 1
ATOM 542 C CA . ASP A 1 70 ? 11.650 -10.011 15.913 1.00 90.75 70 ASP A CA 1
ATOM 543 C C . ASP A 1 70 ? 10.539 -11.054 16.159 1.00 90.75 70 ASP A C 1
ATOM 545 O O . ASP A 1 70 ? 9.420 -10.866 15.681 1.00 90.75 70 ASP A O 1
ATOM 549 N N . VAL A 1 71 ? 10.798 -12.122 16.930 1.00 93.44 71 VAL A N 1
ATOM 550 C CA . VAL A 1 71 ? 9.801 -13.169 17.226 1.00 93.44 71 VAL A CA 1
ATOM 551 C C . VAL A 1 71 ? 9.532 -13.407 18.711 1.00 93.44 71 VAL A C 1
ATOM 553 O O . VAL A 1 71 ? 8.433 -13.849 19.043 1.00 93.44 71 VAL A O 1
ATOM 556 N N . THR A 1 72 ? 10.472 -13.086 19.608 1.00 94.19 72 THR A N 1
ATOM 557 C CA . THR A 1 72 ? 10.378 -13.387 21.052 1.00 94.19 72 THR A CA 1
ATOM 558 C C . THR A 1 72 ? 9.067 -12.923 21.693 1.00 94.19 72 THR A C 1
ATOM 560 O O . THR A 1 72 ? 8.462 -13.672 22.456 1.00 94.19 72 THR A O 1
ATOM 563 N N . HIS A 1 73 ? 8.600 -11.713 21.375 1.00 95.31 73 HIS A N 1
ATOM 564 C CA . HIS A 1 73 ? 7.438 -11.110 22.039 1.00 95.31 73 HIS A CA 1
ATOM 565 C C . HIS A 1 73 ? 6.128 -11.264 21.254 1.00 95.31 73 HIS A C 1
ATOM 567 O O . HIS A 1 73 ? 5.064 -10.921 21.773 1.00 95.31 73 HIS A O 1
ATOM 573 N N . LEU A 1 74 ? 6.168 -11.783 20.018 1.00 95.38 74 LEU A N 1
ATOM 574 C CA . LEU A 1 74 ? 4.995 -11.830 19.135 1.00 95.38 74 LEU A CA 1
ATOM 575 C C . LEU A 1 74 ? 3.827 -12.612 19.738 1.00 95.38 74 LEU A C 1
ATOM 577 O O . LEU A 1 74 ? 2.684 -12.188 19.581 1.00 95.38 74 LEU A O 1
ATOM 581 N N . ILE A 1 75 ? 4.099 -13.716 20.440 1.00 96.06 75 ILE A N 1
ATOM 582 C CA . ILE A 1 75 ? 3.043 -14.541 21.039 1.00 96.06 75 ILE A CA 1
ATOM 583 C C . ILE A 1 75 ? 2.318 -13.809 22.177 1.00 96.06 75 ILE A C 1
ATOM 585 O O . ILE A 1 75 ? 1.094 -13.828 22.243 1.00 96.06 75 ILE A O 1
ATOM 589 N N . HIS A 1 76 ? 3.050 -13.066 23.008 1.00 96.88 76 HIS A N 1
ATOM 590 C CA . HIS A 1 76 ? 2.463 -12.287 24.099 1.00 96.88 76 HIS A CA 1
ATOM 591 C C . HIS A 1 76 ? 1.671 -11.083 23.580 1.00 96.88 76 HIS A C 1
ATOM 593 O O . HIS A 1 76 ? 0.586 -10.782 24.079 1.00 96.88 76 HIS A O 1
ATOM 599 N N . VAL A 1 77 ? 2.180 -10.423 22.532 1.00 97.00 77 VAL A N 1
ATOM 600 C CA . VAL A 1 77 ? 1.440 -9.373 21.817 1.00 97.00 77 VAL A CA 1
ATOM 601 C C . VAL A 1 77 ? 0.151 -9.941 21.220 1.00 97.00 77 VAL A C 1
ATOM 603 O O . VAL A 1 77 ? -0.910 -9.338 21.367 1.00 97.00 77 VAL A O 1
ATOM 606 N N . TYR A 1 78 ? 0.219 -11.113 20.586 1.00 97.06 78 TYR A N 1
ATOM 607 C CA . TYR A 1 78 ? -0.947 -11.810 20.049 1.00 97.06 78 TYR A CA 1
ATOM 608 C C . TYR A 1 78 ? -2.002 -12.087 21.130 1.00 97.06 78 TYR A C 1
ATOM 610 O O . TYR A 1 78 ? -3.158 -11.703 20.950 1.00 97.06 78 TYR A O 1
ATOM 618 N N . ASP A 1 79 ? -1.616 -12.675 22.265 1.00 97.50 79 ASP A N 1
ATOM 619 C CA . ASP A 1 79 ? -2.550 -13.023 23.344 1.00 97.50 79 ASP A CA 1
ATOM 620 C C . ASP A 1 79 ? -3.292 -11.792 23.880 1.00 97.50 79 ASP A C 1
ATOM 622 O O . ASP A 1 79 ? -4.517 -11.816 24.061 1.00 97.50 79 ASP A O 1
ATOM 626 N N . LYS A 1 80 ? -2.568 -10.681 24.073 1.00 97.44 80 LYS A N 1
ATOM 627 C CA . LYS A 1 80 ? -3.161 -9.408 24.494 1.00 97.44 80 LYS A CA 1
ATOM 628 C C . LYS A 1 80 ? -4.173 -8.893 23.474 1.00 97.44 80 LYS A C 1
ATOM 630 O O . LYS A 1 80 ? -5.303 -8.580 23.851 1.00 97.44 80 LYS A O 1
ATOM 635 N N . LEU A 1 81 ? -3.789 -8.835 22.198 1.00 97.12 81 LEU A N 1
ATOM 636 C CA . LEU A 1 81 ? -4.654 -8.328 21.132 1.00 97.12 81 LEU A CA 1
ATOM 637 C C . LEU A 1 81 ? -5.916 -9.180 20.983 1.00 97.12 81 LEU A C 1
ATOM 639 O O . LEU A 1 81 ? -7.012 -8.639 20.881 1.00 97.12 81 LEU A O 1
ATOM 643 N N . ILE A 1 82 ? -5.800 -10.508 21.035 1.00 97.50 82 ILE A N 1
ATOM 644 C CA . ILE A 1 82 ? -6.962 -11.403 20.981 1.00 97.50 82 ILE A CA 1
ATOM 645 C C . ILE A 1 82 ? -7.908 -11.161 22.159 1.00 97.50 82 ILE A C 1
ATOM 647 O O . ILE A 1 82 ? -9.125 -11.129 21.966 1.00 97.50 82 ILE A O 1
ATOM 651 N N . SER A 1 83 ? -7.373 -10.985 23.368 1.00 97.38 83 SER A N 1
ATOM 652 C CA . SER A 1 83 ? -8.177 -10.684 24.556 1.00 97.38 83 SER A CA 1
ATOM 653 C C . SER A 1 83 ? -8.959 -9.372 24.398 1.00 97.38 83 SER A C 1
ATOM 655 O O . SER A 1 83 ? -10.168 -9.324 24.642 1.00 97.38 83 SER A O 1
ATOM 657 N N . GLU A 1 84 ? -8.310 -8.321 23.899 1.00 96.31 84 GLU A N 1
ATOM 658 C CA . GLU A 1 84 ? -8.941 -7.019 23.651 1.00 96.31 84 GLU A CA 1
ATOM 659 C C . GLU A 1 84 ? -9.991 -7.073 22.539 1.00 96.31 84 GLU A C 1
ATOM 661 O O . GLU A 1 84 ? -11.087 -6.530 22.692 1.00 96.31 84 GLU A O 1
ATOM 666 N N . LEU A 1 85 ? -9.705 -7.781 21.446 1.00 96.88 85 LEU A N 1
ATOM 667 C CA . LEU A 1 85 ? -10.645 -7.977 20.342 1.00 96.88 85 LEU A CA 1
ATOM 668 C C . LEU A 1 85 ? -11.878 -8.774 20.769 1.00 96.88 85 LEU A C 1
ATOM 670 O O . LEU A 1 85 ? -12.982 -8.491 20.307 1.00 96.88 85 LEU A O 1
ATOM 674 N N . LYS A 1 86 ? -11.721 -9.760 21.656 1.00 97.00 86 LYS A N 1
ATOM 675 C CA . LYS A 1 86 ? -12.856 -10.494 22.233 1.00 97.00 86 LYS A CA 1
ATOM 676 C C . LYS A 1 86 ? -13.671 -9.608 23.168 1.00 97.00 86 LYS A C 1
ATOM 678 O O . LYS A 1 86 ? -14.890 -9.572 23.047 1.00 97.00 86 LYS A O 1
ATOM 683 N N . THR A 1 87 ? -13.005 -8.856 24.042 1.00 96.25 87 THR A N 1
ATOM 684 C CA . THR A 1 87 ? -13.659 -7.948 25.002 1.00 96.25 87 THR A CA 1
ATOM 685 C C . THR A 1 87 ? -14.447 -6.844 24.295 1.00 96.25 87 THR A C 1
ATOM 687 O O . THR A 1 87 ? -15.544 -6.493 24.714 1.00 96.25 87 THR A O 1
ATOM 690 N N . SER A 1 88 ? -13.916 -6.331 23.186 1.00 94.44 88 SER A N 1
ATOM 691 C CA . SER A 1 88 ? -14.573 -5.319 22.352 1.00 94.44 88 SER A CA 1
ATOM 692 C C . SER A 1 88 ? -15.551 -5.897 21.319 1.00 94.44 88 SER A C 1
ATOM 694 O O . SER A 1 88 ? -16.177 -5.132 20.589 1.00 94.44 88 SER A O 1
ATOM 696 N N . ASN A 1 89 ? -15.696 -7.227 21.248 1.00 95.19 89 ASN A N 1
ATOM 697 C CA . ASN A 1 89 ? -16.498 -7.945 20.254 1.00 95.19 89 ASN A CA 1
ATOM 698 C C . ASN A 1 89 ? -16.119 -7.629 18.786 1.00 95.19 89 ASN A C 1
ATOM 700 O O . ASN A 1 89 ? -16.972 -7.578 17.906 1.00 95.19 89 ASN A O 1
ATOM 704 N N . ARG A 1 90 ? -14.826 -7.419 18.509 1.00 95.12 90 ARG A N 1
ATOM 705 C CA . ARG A 1 90 ? -14.268 -7.057 17.184 1.00 95.12 90 ARG A CA 1
ATOM 706 C C . ARG A 1 90 ? -13.447 -8.161 16.537 1.00 95.12 90 ARG A C 1
ATOM 708 O O . ARG A 1 90 ? -12.889 -7.971 15.459 1.00 95.12 90 ARG A O 1
ATOM 715 N N . ILE A 1 91 ? -13.363 -9.326 17.177 1.00 94.75 91 ILE A N 1
ATOM 716 C CA . ILE A 1 91 ? -12.581 -10.464 16.678 1.00 94.75 91 ILE A CA 1
ATOM 717 C C . ILE A 1 91 ? -12.970 -10.836 15.237 1.00 94.75 91 ILE A C 1
ATOM 719 O O . ILE A 1 91 ? -12.103 -11.117 14.414 1.00 94.75 91 ILE A O 1
ATOM 723 N N . TYR A 1 92 ? -14.259 -10.753 14.896 1.00 94.06 92 TYR A N 1
ATOM 724 C CA . TYR A 1 92 ? -14.737 -11.053 13.549 1.00 94.06 92 TYR A CA 1
ATOM 725 C C . TYR A 1 92 ? -14.347 -9.979 12.520 1.00 94.06 92 TYR A C 1
ATOM 727 O O . TYR A 1 92 ? -14.057 -10.332 11.380 1.00 94.06 92 TYR A O 1
ATOM 735 N N . TRP A 1 93 ? -14.241 -8.701 12.915 1.00 94.81 93 TRP A N 1
ATOM 736 C CA . TRP A 1 93 ? -13.719 -7.635 12.044 1.00 94.81 93 TRP A CA 1
ATOM 737 C C . TRP A 1 93 ? -12.254 -7.881 11.696 1.00 94.81 93 TRP A C 1
ATOM 739 O O . TRP A 1 93 ? -11.866 -7.801 10.531 1.00 94.81 93 TRP A O 1
ATOM 749 N N . ALA A 1 94 ? -11.449 -8.238 12.701 1.00 93.75 94 ALA A N 1
ATOM 750 C CA . ALA A 1 94 ? -10.046 -8.578 12.497 1.00 93.75 94 ALA A CA 1
ATOM 751 C C . ALA A 1 94 ? -9.896 -9.807 11.588 1.00 93.75 94 ALA A C 1
ATOM 753 O O . ALA A 1 94 ? -9.094 -9.782 10.656 1.00 93.75 94 ALA A O 1
ATOM 754 N N . HIS A 1 95 ? -10.700 -10.855 11.799 1.00 92.06 95 HIS A N 1
ATOM 755 C CA . HIS A 1 95 ? -10.691 -12.032 10.930 1.00 92.06 95 HIS A CA 1
ATOM 756 C C . HIS A 1 95 ? -11.075 -11.709 9.485 1.00 92.06 95 HIS A C 1
ATOM 758 O O . HIS A 1 95 ? -10.417 -12.220 8.579 1.00 92.06 95 HIS A O 1
ATOM 764 N N . GLU A 1 96 ? -12.080 -10.861 9.247 1.00 92.25 96 GLU A N 1
ATOM 765 C CA . GLU A 1 96 ? -12.456 -10.427 7.894 1.00 92.25 96 GLU A CA 1
ATOM 766 C C . GLU A 1 96 ? -11.263 -9.784 7.166 1.00 92.25 96 GLU A C 1
ATOM 768 O O . GLU A 1 96 ? -10.969 -10.120 6.016 1.00 92.25 96 GLU A O 1
ATOM 773 N N . GLU A 1 97 ? -10.522 -8.906 7.847 1.00 92.12 97 GLU A N 1
ATOM 774 C CA . GLU A 1 97 ? -9.363 -8.231 7.257 1.00 92.12 97 GLU A CA 1
ATOM 775 C C . GLU A 1 97 ? -8.166 -9.156 7.054 1.00 92.12 97 GLU A C 1
ATOM 777 O O . GLU A 1 97 ? -7.539 -9.131 5.994 1.00 92.12 97 GLU A O 1
ATOM 782 N N . ILE A 1 98 ? -7.873 -10.008 8.035 1.00 91.88 98 ILE A N 1
ATOM 783 C CA . ILE A 1 98 ? -6.761 -10.961 7.971 1.00 91.88 98 ILE A CA 1
ATOM 784 C C . ILE A 1 98 ? -7.014 -12.029 6.901 1.00 91.88 98 ILE A C 1
ATOM 786 O O . ILE A 1 98 ? -6.075 -12.454 6.231 1.00 91.88 98 ILE A O 1
ATOM 790 N N . SER A 1 99 ? -8.269 -12.429 6.675 1.00 89.56 99 SER A N 1
ATOM 791 C CA . SER A 1 99 ? -8.618 -13.428 5.655 1.00 89.56 99 SER A CA 1
ATOM 792 C C . SER A 1 99 ? -8.190 -12.995 4.250 1.00 89.56 99 SER A C 1
ATOM 794 O O . SER A 1 99 ? -7.790 -13.828 3.443 1.00 89.56 99 SER A O 1
ATOM 796 N N . ARG A 1 100 ? -8.164 -11.686 3.960 1.00 85.94 100 ARG A N 1
ATOM 797 C CA . ARG A 1 100 ? -7.652 -11.174 2.675 1.00 85.94 100 ARG A CA 1
ATOM 798 C C . ARG A 1 100 ? -6.155 -11.421 2.489 1.00 85.94 100 ARG A C 1
ATOM 800 O O . ARG A 1 100 ? -5.706 -11.564 1.358 1.00 85.94 100 ARG A O 1
ATOM 807 N N . LEU A 1 101 ? -5.381 -11.498 3.574 1.00 86.75 101 LEU A N 1
ATOM 808 C CA . LEU A 1 101 ? -3.958 -11.855 3.524 1.00 86.75 101 LEU A CA 1
ATOM 809 C C . LEU A 1 101 ? -3.732 -13.348 3.255 1.00 86.75 101 LEU A C 1
ATOM 811 O O . LEU A 1 101 ? -2.598 -13.752 3.012 1.00 86.75 101 LEU A O 1
ATOM 815 N N . GLN A 1 102 ? -4.782 -14.168 3.329 1.00 86.38 102 GLN A N 1
ATOM 816 C CA . GLN A 1 102 ? -4.724 -15.601 3.041 1.00 86.38 102 GLN A CA 1
ATOM 817 C C . GLN A 1 102 ? -5.058 -15.917 1.573 1.00 86.38 102 GLN A C 1
ATOM 819 O O . GLN A 1 102 ? -4.795 -17.028 1.117 1.00 86.38 102 GLN A O 1
ATOM 824 N N . ASP A 1 103 ? -5.587 -14.949 0.815 1.00 87.38 103 ASP A N 1
ATOM 825 C CA . ASP A 1 103 ? -5.886 -15.120 -0.606 1.00 87.38 103 ASP A CA 1
ATOM 826 C C . ASP A 1 103 ? -4.591 -15.179 -1.431 1.00 87.38 103 ASP A C 1
ATOM 828 O O . ASP A 1 103 ? -3.846 -14.204 -1.555 1.00 87.38 103 ASP A O 1
ATOM 832 N N . GLN A 1 104 ? -4.327 -16.343 -2.023 1.00 84.50 104 GLN A N 1
ATOM 833 C CA . GLN A 1 104 ? -3.136 -16.582 -2.838 1.00 84.50 104 GLN A CA 1
ATOM 834 C C . GLN A 1 104 ? -3.097 -15.693 -4.087 1.00 84.50 104 GLN A C 1
ATOM 836 O O . GLN A 1 104 ? -2.012 -15.284 -4.504 1.00 84.50 104 GLN A O 1
ATOM 841 N N . ASN A 1 105 ? -4.259 -15.311 -4.631 1.00 84.94 105 ASN A N 1
ATOM 842 C CA . ASN A 1 105 ? -4.348 -14.452 -5.816 1.00 84.94 105 ASN A CA 1
ATOM 843 C C . ASN A 1 105 ? -3.779 -13.047 -5.566 1.00 84.94 105 ASN A C 1
ATOM 845 O O . ASN A 1 105 ? -3.411 -12.348 -6.507 1.00 84.94 105 ASN A O 1
ATOM 849 N N . VAL A 1 106 ? -3.681 -12.621 -4.301 1.00 83.06 106 VAL A N 1
ATOM 850 C CA . VAL A 1 106 ? -3.041 -11.351 -3.925 1.00 83.06 106 VAL A CA 1
ATOM 851 C C . VAL A 1 106 ? -1.531 -11.392 -4.182 1.00 83.06 106 VAL A C 1
ATOM 853 O O . VAL A 1 106 ? -0.923 -10.354 -4.455 1.00 83.06 106 VAL A O 1
ATOM 856 N N . TYR A 1 107 ? -0.922 -12.577 -4.104 1.00 84.44 107 TYR A N 1
ATOM 857 C CA . TYR A 1 107 ? 0.524 -12.777 -4.224 1.00 84.44 107 TYR A CA 1
ATOM 858 C C . TYR A 1 107 ? 0.940 -13.348 -5.578 1.00 84.44 107 TYR A C 1
ATOM 860 O O . TYR A 1 107 ? 2.084 -13.133 -5.998 1.00 84.44 107 TYR A O 1
ATOM 868 N N . ASP A 1 108 ? 0.023 -14.012 -6.284 1.00 80.94 108 ASP A N 1
ATOM 869 C CA . ASP A 1 108 ? 0.213 -14.393 -7.679 1.00 80.94 108 ASP A CA 1
ATOM 870 C C . ASP A 1 108 ? 0.145 -13.153 -8.584 1.00 80.94 108 ASP A C 1
ATOM 872 O O . ASP A 1 108 ? -0.899 -12.698 -9.056 1.00 80.94 108 ASP A O 1
ATOM 876 N N . THR A 1 109 ? 1.304 -12.517 -8.747 1.00 80.62 109 THR A N 1
ATOM 877 C CA . THR A 1 109 ? 1.410 -11.264 -9.484 1.00 80.62 109 THR A CA 1
ATOM 878 C C . THR A 1 109 ? 1.459 -11.529 -10.983 1.00 80.62 109 THR A C 1
ATOM 880 O O . THR A 1 109 ? 2.500 -11.912 -11.518 1.00 80.62 109 THR A O 1
ATOM 883 N N . ASP A 1 110 ? 0.371 -11.187 -11.670 1.00 87.62 110 ASP A N 1
ATOM 884 C CA . ASP A 1 110 ? 0.331 -11.100 -13.130 1.00 87.62 110 ASP A CA 1
ATOM 885 C C . ASP A 1 110 ? 1.357 -10.069 -13.640 1.00 87.62 110 ASP A C 1
ATOM 887 O O . ASP A 1 110 ? 1.200 -8.847 -13.487 1.00 87.62 110 ASP A O 1
ATOM 891 N N . LEU A 1 111 ? 2.417 -10.580 -14.270 1.00 88.12 111 LEU A N 1
ATOM 892 C CA . LEU A 1 111 ? 3.510 -9.798 -14.844 1.00 88.12 111 LEU A CA 1
ATOM 893 C C . LEU A 1 111 ? 3.007 -8.726 -15.812 1.00 88.12 111 LEU A C 1
ATOM 895 O O . LEU A 1 111 ? 3.515 -7.600 -15.814 1.00 88.12 111 LEU A O 1
ATOM 899 N N . ARG A 1 112 ? 1.940 -9.023 -16.561 1.00 89.62 112 ARG A N 1
ATOM 900 C CA . ARG A 1 112 ? 1.354 -8.106 -17.541 1.00 89.62 112 ARG A CA 1
ATOM 901 C C . ARG A 1 112 ? 0.576 -6.957 -16.935 1.00 89.62 112 ARG A C 1
ATOM 903 O O . ARG A 1 112 ? 0.196 -6.045 -17.668 1.00 89.62 112 ARG A O 1
ATOM 910 N N . LYS A 1 113 ? 0.349 -6.945 -15.621 1.00 90.88 113 LYS A N 1
ATOM 911 C CA . LYS A 1 113 ? -0.274 -5.819 -14.906 1.00 90.88 113 LYS A CA 1
ATOM 912 C C . LYS A 1 113 ? 0.740 -4.939 -14.181 1.00 90.88 113 LYS A C 1
ATOM 914 O O . LYS A 1 113 ? 0.374 -3.851 -13.735 1.00 90.88 113 LYS A O 1
ATOM 919 N N . LEU A 1 114 ? 2.008 -5.350 -14.088 1.00 92.06 114 LEU A N 1
ATOM 920 C CA . LEU A 1 114 ? 3.033 -4.624 -13.329 1.00 92.06 114 LEU A CA 1
ATOM 921 C C . LEU A 1 114 ? 3.295 -3.207 -13.841 1.00 92.06 114 LEU A C 1
ATOM 923 O O . LEU A 1 114 ? 3.610 -2.326 -13.039 1.00 92.06 114 LEU A O 1
ATOM 927 N N . TRP A 1 115 ? 3.099 -2.959 -15.137 1.00 93.69 115 TRP A N 1
ATOM 928 C CA . TRP A 1 115 ? 3.246 -1.626 -15.728 1.00 93.69 115 TRP A CA 1
ATOM 929 C C . TRP A 1 115 ? 2.337 -0.576 -15.088 1.00 93.69 115 TRP A C 1
ATOM 931 O O . TRP A 1 115 ? 2.703 0.593 -15.058 1.00 93.69 115 TRP A O 1
ATOM 941 N N . ARG A 1 116 ? 1.195 -0.971 -14.503 1.00 91.38 116 ARG A N 1
ATOM 942 C CA . ARG A 1 116 ? 0.278 -0.046 -13.814 1.00 91.38 116 ARG A CA 1
ATOM 943 C C . ARG A 1 116 ? 0.912 0.630 -12.594 1.00 91.38 116 ARG A C 1
ATOM 945 O O . ARG A 1 116 ? 0.407 1.649 -12.134 1.00 91.38 116 ARG A O 1
ATOM 952 N N . LYS A 1 117 ? 2.003 0.072 -12.056 1.00 90.75 117 LYS A N 1
ATOM 953 C CA . LYS A 1 117 ? 2.767 0.663 -10.946 1.00 90.75 117 LYS A CA 1
ATOM 954 C C . LYS A 1 117 ? 3.754 1.739 -11.418 1.00 90.75 117 LYS A C 1
ATOM 956 O O . LYS A 1 117 ? 4.211 2.524 -10.594 1.00 90.75 117 LYS A O 1
ATOM 961 N N . VAL A 1 118 ? 4.060 1.799 -12.716 1.00 92.44 118 VAL A N 1
ATOM 962 C CA . VAL A 1 118 ? 4.955 2.801 -13.307 1.00 92.44 118 VAL A CA 1
ATOM 963 C C . VAL A 1 118 ? 4.114 3.951 -13.859 1.00 92.44 118 VAL A C 1
ATOM 965 O O . VAL A 1 118 ? 3.269 3.771 -14.735 1.00 92.44 118 VAL A O 1
ATOM 968 N N . ARG A 1 119 ? 4.317 5.158 -13.326 1.00 89.94 119 ARG A N 1
ATOM 969 C CA . ARG A 1 119 ? 3.495 6.323 -13.672 1.00 89.94 119 ARG A CA 1
ATOM 970 C C . ARG A 1 119 ? 4.029 7.030 -14.918 1.00 89.94 119 ARG A C 1
ATOM 972 O O . ARG A 1 119 ? 5.159 7.503 -14.922 1.00 89.94 119 ARG A O 1
ATOM 979 N N . LEU A 1 120 ? 3.172 7.207 -15.924 1.00 91.19 120 LEU A N 1
ATOM 980 C CA . LEU A 1 120 ? 3.437 8.082 -17.071 1.00 91.19 120 LEU A CA 1
ATOM 981 C C . LEU A 1 120 ? 2.798 9.458 -16.869 1.00 91.19 120 LEU A C 1
ATOM 983 O O . LEU A 1 120 ? 1.676 9.571 -16.375 1.00 91.19 120 LEU A O 1
ATOM 987 N N . ARG A 1 121 ? 3.490 10.521 -17.294 1.00 86.00 121 ARG A N 1
ATOM 988 C CA . ARG A 1 121 ? 2.974 11.899 -17.207 1.00 86.00 121 ARG A CA 1
ATOM 989 C C . ARG A 1 121 ? 1.849 12.178 -18.211 1.00 86.00 121 ARG A C 1
ATOM 991 O O . ARG A 1 121 ? 0.936 12.935 -17.900 1.00 86.00 121 ARG A O 1
ATOM 998 N N . ARG A 1 122 ? 1.936 11.607 -19.416 1.00 86.38 122 ARG A N 1
ATOM 999 C CA . ARG A 1 122 ? 0.967 11.766 -20.516 1.00 86.38 122 ARG A CA 1
ATOM 1000 C C . ARG A 1 122 ? 0.796 10.428 -21.245 1.00 86.38 122 ARG A C 1
ATOM 1002 O O . ARG A 1 122 ? 1.404 10.234 -22.294 1.00 86.38 122 ARG A O 1
ATOM 1009 N N . PRO A 1 123 ? 0.060 9.474 -20.656 1.00 92.06 123 PRO A N 1
ATOM 1010 C CA . PRO A 1 123 ? -0.073 8.146 -21.235 1.00 92.06 123 PRO A CA 1
ATOM 1011 C C . PRO A 1 123 ? -0.904 8.180 -22.523 1.00 92.06 123 PRO A C 1
ATOM 1013 O O . PRO A 1 123 ? -2.025 8.686 -22.533 1.00 92.06 123 PRO A O 1
ATOM 1016 N N . THR A 1 124 ? -0.374 7.593 -23.592 1.00 94.56 124 THR A N 1
ATOM 1017 C CA . THR A 1 124 ? -1.127 7.223 -24.796 1.00 94.56 124 THR A CA 1
ATOM 1018 C C . THR A 1 124 ? -1.342 5.710 -24.810 1.00 94.56 124 THR A C 1
ATOM 1020 O O . THR A 1 124 ? -0.599 4.970 -24.163 1.00 94.56 124 THR A O 1
ATOM 1023 N N . ARG A 1 125 ? -2.334 5.218 -25.564 1.00 95.69 125 ARG A N 1
ATOM 1024 C CA . ARG A 1 125 ? -2.583 3.767 -25.695 1.00 95.69 125 ARG A CA 1
ATOM 1025 C C . ARG A 1 125 ? -1.320 3.025 -26.149 1.00 95.69 125 ARG A C 1
ATOM 1027 O O . ARG A 1 125 ? -0.945 2.003 -25.576 1.00 95.69 125 ARG A O 1
ATOM 1034 N N . ARG A 1 126 ? -0.594 3.617 -27.106 1.00 96.94 126 ARG A N 1
ATOM 1035 C CA . ARG A 1 126 ? 0.685 3.102 -27.602 1.00 96.94 126 ARG A CA 1
ATOM 1036 C C . ARG A 1 126 ? 1.790 3.109 -26.547 1.00 96.94 126 ARG A C 1
ATOM 1038 O O . ARG A 1 126 ? 2.440 2.084 -26.367 1.00 96.94 126 ARG A O 1
ATOM 1045 N N . SER A 1 127 ? 1.993 4.212 -25.819 1.00 96.81 127 SER A N 1
ATOM 1046 C CA . SER A 1 127 ? 3.037 4.260 -24.783 1.00 96.81 127 SER A CA 1
ATOM 1047 C C . SER A 1 127 ? 2.763 3.257 -23.662 1.00 96.81 127 SER A C 1
ATOM 1049 O O . SER A 1 127 ? 3.692 2.716 -23.076 1.00 96.81 127 SER A O 1
ATOM 1051 N N . LEU A 1 128 ? 1.491 2.977 -23.365 1.00 96.88 128 LEU A N 1
ATOM 1052 C CA . LEU A 1 128 ? 1.107 1.963 -22.383 1.00 96.88 128 LEU A CA 1
ATOM 1053 C C . LEU A 1 128 ? 1.342 0.538 -22.877 1.00 96.88 128 LEU A C 1
ATOM 1055 O O . LEU A 1 128 ? 1.771 -0.303 -22.090 1.00 96.88 128 LEU A O 1
ATOM 1059 N N . ALA A 1 129 ? 1.107 0.268 -24.163 1.00 97.62 129 ALA A N 1
ATOM 1060 C CA . ALA A 1 129 ? 1.466 -1.010 -24.767 1.00 97.62 129 ALA A CA 1
ATOM 1061 C C . ALA A 1 129 ? 2.979 -1.250 -24.666 1.00 97.62 129 ALA A C 1
ATOM 1063 O O . ALA A 1 129 ? 3.393 -2.297 -24.185 1.00 97.62 129 ALA A O 1
ATOM 1064 N N . ILE A 1 130 ? 3.797 -0.249 -25.010 1.00 98.12 130 ILE A N 1
ATOM 1065 C CA . ILE A 1 130 ? 5.258 -0.324 -24.864 1.00 98.12 130 ILE A CA 1
ATOM 1066 C C . ILE A 1 130 ? 5.647 -0.531 -23.400 1.00 98.12 130 ILE A C 1
ATOM 1068 O O . ILE A 1 130 ? 6.393 -1.458 -23.099 1.00 98.12 130 ILE A O 1
ATOM 1072 N N . LEU A 1 131 ? 5.101 0.280 -22.485 1.00 98.00 131 LEU A N 1
ATOM 1073 C CA . LEU A 1 131 ? 5.381 0.178 -21.053 1.00 98.00 131 LEU A CA 1
ATOM 1074 C C . LEU A 1 131 ? 5.070 -1.220 -20.501 1.00 98.00 131 LEU A C 1
ATOM 1076 O O . LEU A 1 131 ? 5.835 -1.725 -19.679 1.00 98.00 131 LEU A O 1
ATOM 1080 N N . ARG A 1 132 ? 3.976 -1.851 -20.949 1.00 97.44 132 ARG A N 1
ATOM 1081 C CA . ARG A 1 132 ? 3.617 -3.227 -20.578 1.00 97.44 132 ARG A CA 1
ATOM 1082 C C . ARG A 1 132 ? 4.734 -4.203 -20.923 1.00 97.44 132 ARG A C 1
ATOM 1084 O O . ARG A 1 132 ? 5.226 -4.875 -20.019 1.00 97.44 132 ARG A O 1
ATOM 1091 N N . GLU A 1 133 ? 5.156 -4.232 -22.184 1.00 97.88 133 GLU A N 1
ATOM 1092 C CA . GLU A 1 133 ? 6.142 -5.208 -22.662 1.00 97.88 133 GLU A CA 1
ATOM 1093 C C . GLU A 1 133 ? 7.521 -4.987 -22.019 1.00 97.88 133 GLU A C 1
ATOM 1095 O O . GLU A 1 133 ? 8.135 -5.933 -21.525 1.00 97.88 133 GLU A O 1
ATOM 1100 N N . ILE A 1 134 ? 7.996 -3.738 -21.922 1.00 97.88 134 ILE A N 1
ATOM 1101 C CA . ILE A 1 134 ? 9.301 -3.452 -21.292 1.00 97.88 134 ILE A CA 1
ATOM 1102 C C . ILE A 1 134 ? 9.293 -3.715 -19.777 1.00 97.88 134 ILE A C 1
ATOM 1104 O O . ILE A 1 134 ? 10.321 -4.090 -19.210 1.00 97.88 134 ILE A O 1
ATOM 1108 N N . THR A 1 135 ? 8.148 -3.541 -19.102 1.00 97.75 135 THR A N 1
ATOM 1109 C CA . THR A 1 135 ? 8.030 -3.828 -17.663 1.00 97.75 135 THR A CA 1
ATOM 1110 C C . THR A 1 135 ? 8.039 -5.331 -17.407 1.00 97.75 135 THR A C 1
ATOM 1112 O O . THR A 1 135 ? 8.731 -5.783 -16.493 1.00 97.75 135 THR A O 1
ATOM 1115 N N . GLU A 1 136 ? 7.306 -6.095 -18.220 1.00 97.00 136 GLU A N 1
ATOM 1116 C CA . GLU A 1 136 ? 7.292 -7.559 -18.176 1.00 97.00 136 GLU A CA 1
ATOM 1117 C C . GLU A 1 136 ? 8.696 -8.121 -18.442 1.00 97.00 136 GLU A C 1
ATOM 1119 O O . GLU A 1 136 ? 9.218 -8.891 -17.633 1.00 97.00 136 GLU A O 1
ATOM 1124 N N . TRP A 1 137 ? 9.365 -7.645 -19.497 1.00 97.31 137 TRP A N 1
ATOM 1125 C CA . TRP A 1 137 ? 10.748 -8.010 -19.807 1.00 97.31 137 TRP A CA 1
ATOM 1126 C C . TRP A 1 137 ? 11.711 -7.715 -18.647 1.00 97.31 137 TRP A C 1
ATOM 1128 O O . TRP A 1 137 ? 12.542 -8.562 -18.293 1.00 97.31 137 TRP A O 1
ATOM 1138 N N . ARG A 1 138 ? 11.598 -6.534 -18.020 1.00 97.31 138 ARG A N 1
ATOM 1139 C CA . ARG A 1 138 ? 12.450 -6.153 -16.884 1.00 97.31 138 ARG A CA 1
ATOM 1140 C C . ARG A 1 138 ? 12.262 -7.111 -15.715 1.00 97.31 138 ARG A C 1
ATOM 1142 O O . ARG A 1 138 ? 13.247 -7.527 -15.111 1.00 97.31 138 ARG A O 1
ATOM 1149 N N . GLU A 1 139 ? 11.016 -7.436 -15.389 1.00 95.56 139 GLU A N 1
ATOM 1150 C CA . GLU A 1 139 ? 10.691 -8.320 -14.272 1.00 95.56 139 GLU A CA 1
ATOM 1151 C C . GLU A 1 139 ? 11.206 -9.744 -14.523 1.00 95.56 139 GLU A C 1
ATOM 1153 O O . GLU A 1 139 ? 11.863 -10.314 -13.654 1.00 95.56 139 GLU A O 1
ATOM 1158 N N . LEU A 1 140 ? 11.007 -10.290 -15.728 1.00 95.62 140 LEU A N 1
ATOM 1159 C CA . LEU A 1 140 ? 11.552 -11.596 -16.118 1.00 95.62 140 LEU A CA 1
ATOM 1160 C C . LEU A 1 140 ? 13.085 -11.621 -16.050 1.00 95.62 140 LEU A C 1
ATOM 1162 O O . LEU A 1 140 ? 13.674 -12.572 -15.536 1.00 95.62 140 LEU A O 1
ATOM 1166 N N . THR A 1 141 ? 13.738 -10.557 -16.519 1.00 96.50 141 THR A N 1
ATOM 1167 C CA . THR A 1 141 ? 15.201 -10.424 -16.483 1.00 96.50 141 THR A CA 1
ATOM 1168 C C . THR A 1 141 ? 15.725 -10.351 -15.051 1.00 96.50 141 THR A C 1
ATOM 1170 O O . THR A 1 141 ? 16.694 -11.033 -14.717 1.00 96.50 141 THR A O 1
ATOM 1173 N N . ALA A 1 142 ? 15.077 -9.554 -14.200 1.00 95.56 142 ALA A N 1
ATOM 1174 C CA . ALA A 1 142 ? 15.431 -9.401 -12.794 1.00 95.56 142 ALA A CA 1
ATOM 1175 C C . ALA A 1 142 ? 15.278 -10.720 -12.026 1.00 95.56 142 ALA A C 1
ATOM 1177 O O . ALA A 1 142 ? 16.196 -11.109 -11.309 1.00 95.56 142 ALA A O 1
ATOM 1178 N N . ARG A 1 143 ? 14.171 -11.445 -12.247 1.00 93.19 143 ARG A N 1
ATOM 1179 C CA . ARG A 1 143 ? 13.927 -12.773 -11.660 1.00 93.19 143 ARG A CA 1
ATOM 1180 C C . ARG A 1 143 ? 14.951 -13.802 -12.121 1.00 93.19 143 ARG A C 1
ATOM 1182 O O . ARG A 1 143 ? 15.503 -14.514 -11.296 1.00 93.19 143 ARG A O 1
ATOM 1189 N N . LYS A 1 144 ? 15.248 -13.855 -13.425 1.00 95.44 144 LYS A N 1
ATOM 1190 C CA . LYS A 1 144 ? 16.240 -14.789 -13.986 1.00 95.44 144 LYS A CA 1
ATOM 1191 C C . LYS A 1 144 ? 17.637 -14.581 -13.397 1.00 95.44 144 LYS A C 1
ATOM 1193 O O . LYS A 1 144 ? 18.394 -15.537 -13.286 1.00 95.44 144 LYS A O 1
ATOM 1198 N N . GLN A 1 145 ? 17.994 -13.337 -13.084 1.00 95.19 145 GLN A N 1
ATOM 1199 C CA . GLN A 1 145 ? 19.306 -12.987 -12.536 1.00 95.19 145 GLN A CA 1
ATOM 1200 C C . GLN A 1 145 ? 19.331 -12.902 -11.007 1.00 95.19 145 GLN A C 1
ATOM 1202 O O . GLN A 1 145 ? 20.400 -12.654 -10.461 1.00 95.19 145 GLN A O 1
ATOM 1207 N N . ASP A 1 146 ? 18.185 -13.080 -10.345 1.00 92.62 146 ASP A N 1
ATOM 1208 C CA . ASP A 1 146 ? 18.004 -12.897 -8.902 1.00 92.62 146 ASP A CA 1
ATOM 1209 C C . ASP A 1 146 ? 18.563 -11.557 -8.383 1.00 92.62 146 ASP A C 1
ATOM 1211 O O . ASP A 1 146 ? 19.352 -11.478 -7.443 1.00 92.62 146 ASP A O 1
ATOM 1215 N N . ILE A 1 147 ? 18.187 -10.465 -9.057 1.00 92.88 147 ILE A N 1
ATOM 1216 C CA . ILE A 1 147 ? 18.593 -9.103 -8.686 1.00 92.88 147 ILE A CA 1
ATOM 1217 C C . ILE A 1 147 ? 17.386 -8.174 -8.550 1.00 92.88 147 ILE A C 1
ATOM 1219 O O . ILE A 1 147 ? 16.353 -8.386 -9.191 1.00 92.88 147 ILE A O 1
ATOM 1223 N N . PRO A 1 148 ? 17.502 -7.075 -7.782 1.00 92.88 148 PRO A N 1
ATOM 1224 C CA . PRO A 1 148 ? 16.454 -6.068 -7.730 1.00 92.88 148 PRO A CA 1
ATOM 1225 C C . PRO A 1 148 ? 16.132 -5.515 -9.125 1.00 92.88 148 PRO A C 1
ATOM 1227 O O . PRO A 1 148 ? 17.021 -5.062 -9.845 1.00 92.88 148 PRO A O 1
ATOM 1230 N N . LYS A 1 149 ? 14.845 -5.451 -9.487 1.00 94.06 149 LYS A N 1
ATOM 1231 C CA . LYS A 1 149 ? 14.390 -4.931 -10.795 1.00 94.06 149 LYS A CA 1
ATOM 1232 C C . LYS A 1 149 ? 14.954 -3.552 -11.165 1.00 94.06 149 LYS A C 1
ATOM 1234 O O . LYS A 1 149 ? 15.282 -3.313 -12.324 1.00 94.06 149 LYS A O 1
ATOM 1239 N N . ASN A 1 150 ? 15.152 -2.675 -10.178 1.00 94.38 150 ASN A N 1
ATOM 1240 C CA . ASN A 1 150 ? 15.691 -1.327 -10.386 1.00 94.38 150 ASN A CA 1
ATOM 1241 C C . ASN A 1 150 ? 17.180 -1.320 -10.771 1.00 94.38 150 ASN A C 1
ATOM 1243 O O . ASN A 1 150 ? 17.674 -0.301 -11.249 1.00 94.38 150 ASN A O 1
ATOM 1247 N N . TRP A 1 151 ? 17.897 -2.431 -10.569 1.00 94.19 151 TRP A N 1
ATOM 1248 C CA . TRP A 1 151 ? 19.276 -2.610 -11.036 1.00 94.19 151 TRP A CA 1
ATOM 1249 C C . TRP A 1 151 ? 19.337 -3.011 -12.514 1.00 94.19 151 TRP A C 1
ATOM 1251 O O . TRP A 1 151 ? 20.377 -2.846 -13.148 1.00 94.19 151 TRP A O 1
ATOM 1261 N N . VAL A 1 152 ? 18.235 -3.528 -13.069 1.00 95.56 152 VAL A N 1
ATOM 1262 C CA . VAL A 1 152 ? 18.093 -3.757 -14.512 1.00 95.56 152 VAL A CA 1
ATOM 1263 C C . VAL A 1 152 ? 17.790 -2.422 -15.191 1.00 95.56 152 VAL A C 1
ATOM 1265 O O . VAL A 1 152 ? 18.608 -1.931 -15.962 1.00 95.56 152 VAL A O 1
ATOM 1268 N N . VAL A 1 153 ? 16.649 -1.806 -14.853 1.00 95.56 153 VAL A N 1
ATOM 1269 C CA . VAL A 1 153 ? 16.237 -0.469 -15.319 1.00 95.56 153 VAL A CA 1
ATOM 1270 C C . VAL A 1 153 ? 15.379 0.197 -14.244 1.00 95.56 153 VAL A C 1
ATOM 1272 O O . VAL A 1 153 ? 14.501 -0.449 -13.670 1.00 95.56 153 VAL A O 1
ATOM 1275 N N . ARG A 1 154 ? 15.600 1.486 -13.970 1.00 95.69 154 ARG A N 1
ATOM 1276 C CA . ARG A 1 154 ? 14.789 2.259 -13.012 1.00 95.69 154 ARG A CA 1
ATOM 1277 C C . ARG A 1 154 ? 13.400 2.579 -13.572 1.00 95.69 154 ARG A C 1
ATOM 1279 O O . ARG A 1 154 ? 13.226 2.646 -14.786 1.00 95.69 154 ARG A O 1
ATOM 1286 N N . ASP A 1 155 ? 12.420 2.789 -12.694 1.00 95.81 155 ASP A N 1
ATOM 1287 C CA . ASP A 1 155 ? 11.038 3.090 -13.098 1.00 95.81 155 ASP A CA 1
ATOM 1288 C C . ASP A 1 155 ? 10.950 4.382 -13.925 1.00 95.81 155 ASP A C 1
ATOM 1290 O O . ASP A 1 155 ? 10.225 4.428 -14.917 1.00 95.81 155 ASP A O 1
ATOM 1294 N N . GLU A 1 156 ? 11.738 5.403 -13.578 1.00 94.94 156 GLU A N 1
ATOM 1295 C CA . GLU A 1 156 ? 11.783 6.671 -14.311 1.00 94.94 156 GLU A CA 1
ATOM 1296 C C . GLU A 1 156 ? 12.314 6.469 -15.733 1.00 94.94 156 GLU A C 1
ATOM 1298 O O . GLU A 1 156 ? 11.738 6.980 -16.690 1.00 94.94 156 GLU A O 1
ATOM 1303 N N . SER A 1 157 ? 13.373 5.668 -15.888 1.00 96.12 157 SER A N 1
ATOM 1304 C CA . SER A 1 157 ? 13.931 5.338 -17.201 1.00 96.12 157 SER A CA 1
ATOM 1305 C C . SER A 1 157 ? 12.947 4.509 -18.032 1.00 96.12 157 SER A C 1
ATOM 1307 O O . SER A 1 157 ? 12.797 4.773 -19.218 1.00 96.12 157 SER A O 1
ATOM 1309 N N . LEU A 1 158 ? 12.226 3.546 -17.436 1.00 96.62 158 LEU A N 1
ATOM 1310 C CA . LEU A 1 158 ? 11.171 2.807 -18.148 1.00 96.62 158 LEU A CA 1
ATOM 1311 C C . LEU A 1 158 ? 10.069 3.736 -18.664 1.00 96.62 158 LEU A C 1
ATOM 1313 O O . LEU A 1 158 ? 9.617 3.573 -19.796 1.00 96.62 158 LEU A O 1
ATOM 1317 N N . ALA A 1 159 ? 9.644 4.704 -17.849 1.00 96.81 159 ALA A N 1
ATOM 1318 C CA . ALA A 1 159 ? 8.635 5.675 -18.251 1.00 96.81 159 ALA A CA 1
ATOM 1319 C C . ALA A 1 159 ? 9.102 6.503 -19.459 1.00 96.81 159 ALA A C 1
ATOM 1321 O O . ALA A 1 159 ? 8.353 6.660 -20.422 1.00 96.81 159 ALA A O 1
ATOM 1322 N N . GLU A 1 160 ? 10.348 6.981 -19.443 1.00 97.00 160 GLU A N 1
ATOM 1323 C CA . GLU A 1 160 ? 10.928 7.737 -20.558 1.00 97.00 160 GLU A CA 1
ATOM 1324 C C . GLU A 1 160 ? 11.112 6.868 -21.815 1.00 97.00 160 GLU A C 1
ATOM 1326 O O . GLU A 1 160 ? 10.779 7.312 -22.914 1.00 97.00 160 GLU A O 1
ATOM 1331 N N . ILE A 1 161 ? 11.552 5.611 -21.684 1.00 97.69 161 ILE A N 1
ATOM 1332 C CA . ILE A 1 161 ? 11.669 4.670 -22.816 1.00 97.69 161 ILE A CA 1
ATOM 1333 C C . ILE A 1 161 ? 10.298 4.434 -23.458 1.00 97.69 161 ILE A C 1
ATOM 1335 O O . ILE A 1 161 ? 10.174 4.481 -24.680 1.00 97.69 161 ILE A O 1
ATOM 1339 N N . ALA A 1 162 ? 9.253 4.237 -22.652 1.00 97.69 162 ALA A N 1
ATOM 1340 C CA . ALA A 1 162 ? 7.898 4.025 -23.152 1.00 97.69 162 ALA A CA 1
ATOM 1341 C C . ALA A 1 162 ? 7.319 5.243 -23.890 1.00 97.69 162 ALA A C 1
ATOM 1343 O O . ALA A 1 162 ? 6.526 5.076 -24.817 1.00 97.69 162 ALA A O 1
ATOM 1344 N N . LEU A 1 163 ? 7.695 6.460 -23.483 1.00 96.12 163 LEU A N 1
ATOM 1345 C CA . LEU A 1 163 ? 7.245 7.700 -24.121 1.00 96.12 163 LEU A CA 1
ATOM 1346 C C . LEU A 1 163 ? 8.008 8.017 -25.414 1.00 96.12 163 LEU A C 1
ATOM 1348 O O . LEU A 1 163 ? 7.404 8.551 -26.340 1.00 96.12 163 LEU A O 1
ATOM 1352 N N . ASN A 1 164 ? 9.304 7.696 -25.480 1.00 96.56 164 ASN A N 1
ATOM 1353 C CA . ASN A 1 164 ? 10.151 7.988 -26.643 1.00 96.56 164 ASN A CA 1
ATOM 1354 C C . ASN A 1 164 ? 10.176 6.854 -27.683 1.00 96.56 164 ASN A C 1
ATOM 1356 O O . ASN A 1 164 ? 10.496 7.109 -28.838 1.00 96.56 164 ASN A O 1
ATOM 1360 N N . ALA A 1 165 ? 9.832 5.622 -27.288 1.00 96.81 165 ALA A N 1
ATOM 1361 C CA . ALA A 1 165 ? 9.765 4.439 -28.150 1.00 96.81 165 ALA A CA 1
ATOM 1362 C C . ALA A 1 165 ? 11.032 4.193 -29.013 1.00 96.81 165 ALA A C 1
ATOM 1364 O O . ALA A 1 165 ? 10.923 4.067 -30.235 1.00 96.81 165 ALA A O 1
ATOM 1365 N N . PRO A 1 166 ? 12.238 4.117 -28.412 1.00 97.56 166 PRO A N 1
ATOM 1366 C CA . PRO A 1 166 ? 13.480 3.936 -29.162 1.00 97.56 166 PRO A CA 1
ATOM 1367 C C . PRO A 1 166 ? 13.540 2.564 -29.849 1.00 97.56 166 PRO A C 1
ATOM 1369 O O . PRO A 1 166 ? 13.319 1.535 -29.212 1.00 97.56 166 PRO A O 1
ATOM 1372 N N . GLN A 1 167 ? 13.899 2.546 -31.134 1.00 96.12 167 GLN A N 1
ATOM 1373 C CA . GLN A 1 167 ? 13.990 1.316 -31.939 1.00 96.12 167 GLN A CA 1
ATOM 1374 C C . GLN A 1 167 ? 15.434 0.867 -32.196 1.00 96.12 167 GLN A C 1
ATOM 1376 O O . GLN A 1 167 ? 15.669 -0.251 -32.650 1.00 96.12 167 GLN A O 1
ATOM 1381 N N . THR A 1 168 ? 16.412 1.720 -31.891 1.00 95.94 168 THR A N 1
ATOM 1382 C CA . THR A 1 168 ? 17.840 1.424 -32.036 1.00 95.94 168 THR A CA 1
ATOM 1383 C C . THR A 1 168 ? 18.594 1.713 -30.740 1.00 95.94 168 THR A C 1
ATOM 1385 O O . THR A 1 168 ? 18.101 2.415 -29.856 1.00 95.94 168 THR A O 1
ATOM 1388 N N . ARG A 1 169 ? 19.821 1.189 -30.615 1.00 94.50 169 ARG A N 1
ATOM 1389 C CA . ARG A 1 169 ? 20.684 1.465 -29.451 1.00 94.50 169 ARG A CA 1
ATOM 1390 C C . ARG A 1 169 ? 21.047 2.944 -29.341 1.00 94.50 169 ARG A C 1
ATOM 1392 O O . ARG A 1 169 ? 21.022 3.485 -28.241 1.00 94.50 169 ARG A O 1
ATOM 1399 N N . ALA A 1 170 ? 21.291 3.595 -30.479 1.00 94.31 170 ALA A N 1
ATOM 1400 C CA . ALA A 1 170 ? 21.565 5.026 -30.537 1.00 94.31 170 ALA A CA 1
ATOM 1401 C C . ALA A 1 170 ? 20.360 5.860 -30.070 1.00 94.31 170 ALA A C 1
ATOM 1403 O O . ALA A 1 170 ? 20.531 6.843 -29.353 1.00 94.31 170 ALA A O 1
ATOM 1404 N N . ASP A 1 171 ? 19.136 5.457 -30.424 1.00 95.94 171 ASP A N 1
ATOM 1405 C CA . ASP A 1 171 ? 17.928 6.134 -29.937 1.00 95.94 171 ASP A CA 1
ATOM 1406 C C . ASP A 1 171 ? 17.710 5.886 -28.447 1.00 95.94 171 ASP A C 1
ATOM 1408 O O . ASP A 1 171 ? 17.364 6.809 -27.714 1.00 95.94 171 ASP A O 1
ATOM 1412 N N . LEU A 1 172 ? 17.955 4.654 -27.987 1.00 96.75 172 LEU A N 1
ATOM 1413 C CA . LEU A 1 172 ? 17.836 4.282 -26.581 1.00 96.75 172 LEU A CA 1
ATOM 1414 C C . LEU A 1 172 ? 18.800 5.092 -25.703 1.00 96.75 172 LEU A C 1
ATOM 1416 O O . LEU A 1 172 ? 18.408 5.547 -24.634 1.00 96.75 172 LEU A O 1
ATOM 1420 N N . GLU A 1 173 ? 20.030 5.320 -26.163 1.00 96.31 173 GLU A N 1
ATOM 1421 C CA . GLU A 1 173 ? 21.033 6.129 -25.462 1.00 96.31 173 GLU A CA 1
ATOM 1422 C C . GLU A 1 173 ? 20.625 7.603 -25.312 1.00 96.31 173 GLU A C 1
ATOM 1424 O O . GLU A 1 173 ? 20.959 8.242 -24.317 1.00 96.31 173 GLU A O 1
ATOM 1429 N N . ARG A 1 174 ? 19.849 8.140 -26.260 1.00 95.94 174 ARG A N 1
ATOM 1430 C CA . ARG A 1 174 ? 19.336 9.520 -26.207 1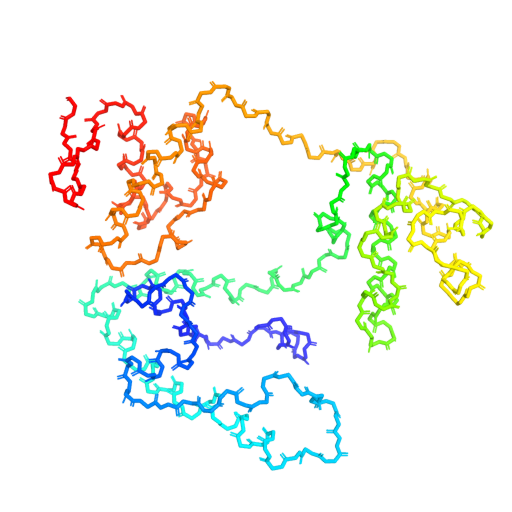.00 95.94 174 ARG A CA 1
ATOM 1431 C C . ARG A 1 174 ? 18.172 9.695 -25.231 1.00 95.94 174 ARG A C 1
ATOM 1433 O O . ARG A 1 174 ? 17.802 10.831 -24.927 1.00 95.94 174 ARG A O 1
ATOM 1440 N N . VAL A 1 175 ? 17.572 8.606 -24.747 1.00 96.62 175 VAL A N 1
ATOM 1441 C CA . VAL A 1 175 ? 16.452 8.671 -23.804 1.00 96.62 175 VAL A CA 1
ATOM 1442 C C . VAL A 1 175 ? 16.935 9.174 -22.445 1.00 96.62 175 VAL A C 1
ATOM 1444 O O . VAL A 1 175 ? 17.904 8.682 -21.866 1.00 96.62 175 VAL A O 1
ATOM 1447 N N . ARG A 1 176 ? 16.209 10.141 -21.878 1.00 94.06 176 ARG A N 1
ATOM 1448 C CA . ARG A 1 176 ? 16.515 10.686 -20.554 1.00 94.06 176 ARG A CA 1
ATOM 1449 C C . ARG A 1 176 ? 16.554 9.575 -19.498 1.00 94.06 176 ARG A C 1
ATOM 1451 O O . ARG A 1 176 ? 15.615 8.800 -19.353 1.00 94.06 176 ARG A O 1
ATOM 1458 N N . GLY A 1 177 ? 17.625 9.545 -18.705 1.00 91.56 177 GLY A N 1
ATOM 1459 C CA . GLY A 1 177 ? 17.788 8.560 -17.631 1.00 91.56 177 GLY A CA 1
ATOM 1460 C C . GLY A 1 177 ? 18.273 7.188 -18.108 1.00 91.56 177 GLY A C 1
ATOM 1461 O O . GLY A 1 177 ? 18.374 6.272 -17.290 1.00 91.56 177 GLY A O 1
ATOM 1462 N N . VAL A 1 178 ? 18.597 7.041 -19.393 1.00 94.69 178 VAL A N 1
ATOM 1463 C CA . VAL A 1 178 ? 19.362 5.915 -19.928 1.00 94.69 178 VAL A CA 1
ATOM 1464 C C . VAL A 1 178 ? 20.819 6.351 -20.069 1.00 94.69 178 VAL A C 1
ATOM 1466 O O . VAL A 1 178 ? 21.102 7.469 -20.482 1.00 94.69 178 VAL A O 1
ATOM 1469 N N . ASN A 1 179 ? 21.751 5.491 -19.662 1.00 90.56 179 ASN A N 1
ATOM 1470 C CA . ASN A 1 179 ? 23.181 5.717 -19.859 1.00 90.56 179 ASN A CA 1
ATOM 1471 C C . ASN A 1 179 ? 23.735 4.765 -20.924 1.00 90.56 179 ASN A C 1
ATOM 1473 O O . ASN A 1 179 ? 23.121 3.741 -21.238 1.00 90.56 179 ASN A O 1
ATOM 1477 N N . GLU A 1 180 ? 24.930 5.073 -21.425 1.00 90.62 180 GLU A N 1
ATOM 1478 C CA . GLU A 1 180 ? 25.627 4.272 -22.438 1.00 90.62 180 GLU A CA 1
ATOM 1479 C C . GLU A 1 180 ? 25.748 2.797 -22.021 1.00 90.62 180 GLU A C 1
ATOM 1481 O O . GLU A 1 180 ? 25.474 1.891 -22.804 1.00 90.62 180 GLU A O 1
ATOM 1486 N N . ARG A 1 181 ? 26.056 2.525 -20.745 1.00 91.56 181 ARG A N 1
ATOM 1487 C CA . ARG A 1 181 ? 26.157 1.153 -20.221 1.00 91.56 181 ARG A CA 1
ATOM 1488 C C . ARG A 1 181 ? 24.844 0.375 -20.334 1.00 91.56 181 ARG A C 1
ATOM 1490 O O . ARG A 1 181 ? 24.879 -0.835 -20.546 1.00 91.56 181 ARG A O 1
ATOM 1497 N N . LEU A 1 182 ? 23.698 1.025 -20.158 1.00 92.00 182 LEU A N 1
ATOM 1498 C CA . LEU A 1 182 ? 22.393 0.390 -20.313 1.00 92.00 182 LEU A CA 1
ATOM 1499 C C . LEU A 1 182 ? 22.057 0.192 -21.797 1.00 92.00 182 LEU A C 1
ATOM 1501 O O . LEU A 1 182 ? 21.684 -0.916 -22.186 1.00 92.00 182 LEU A O 1
ATOM 1505 N N . ALA A 1 183 ? 22.239 1.234 -22.613 1.00 92.19 183 ALA A N 1
ATOM 1506 C CA . ALA A 1 183 ? 21.896 1.228 -24.035 1.00 92.19 183 ALA A CA 1
ATOM 1507 C C . ALA A 1 183 ? 22.782 0.287 -24.869 1.00 92.19 183 ALA A C 1
ATOM 1509 O O . ALA A 1 183 ? 22.282 -0.497 -25.677 1.00 92.19 183 ALA A O 1
ATOM 1510 N N . ASN A 1 184 ? 24.094 0.306 -24.633 1.00 91.19 184 ASN A N 1
ATOM 1511 C CA . ASN A 1 184 ? 25.091 -0.467 -25.378 1.00 91.19 184 ASN A CA 1
ATOM 1512 C C . ASN A 1 184 ? 25.529 -1.745 -24.646 1.00 91.19 184 ASN A C 1
ATOM 1514 O O . ASN A 1 184 ? 26.177 -2.608 -25.230 1.00 91.19 184 ASN A O 1
ATOM 1518 N N . GLY A 1 185 ? 25.115 -1.932 -23.391 1.00 91.56 185 GLY A N 1
ATOM 1519 C CA . GLY A 1 185 ? 25.415 -3.141 -22.627 1.00 91.56 185 GLY A CA 1
ATOM 1520 C C . GLY A 1 185 ? 24.462 -4.311 -22.876 1.00 91.56 185 GLY A C 1
ATOM 1521 O O . GLY A 1 185 ? 23.695 -4.362 -23.846 1.00 91.56 185 GLY A O 1
ATOM 1522 N N . ARG A 1 186 ? 24.501 -5.259 -21.927 1.00 90.75 186 ARG A N 1
ATOM 1523 C CA . ARG A 1 186 ? 23.794 -6.555 -21.967 1.00 90.75 186 ARG A CA 1
ATOM 1524 C C . ARG A 1 186 ? 22.263 -6.469 -22.003 1.00 90.75 186 ARG A C 1
ATOM 1526 O O . ARG A 1 186 ? 21.613 -7.452 -22.329 1.00 90.75 186 ARG A O 1
ATOM 1533 N N . TYR A 1 187 ? 21.696 -5.325 -21.632 1.00 94.81 187 TYR A N 1
ATOM 1534 C CA . TYR A 1 187 ? 20.250 -5.116 -21.526 1.00 94.81 187 TYR A CA 1
ATOM 1535 C C . TYR A 1 187 ? 19.651 -4.380 -22.727 1.00 94.81 187 TYR A C 1
ATOM 1537 O O . TYR A 1 187 ? 18.459 -4.526 -22.982 1.00 94.81 187 TYR A O 1
ATOM 1545 N N . GLY A 1 188 ? 20.460 -3.623 -23.476 1.00 95.06 188 GLY A N 1
ATOM 1546 C CA . GLY A 1 188 ? 19.978 -2.755 -24.550 1.00 95.06 188 GLY A CA 1
ATOM 1547 C C . GLY A 1 188 ? 19.208 -3.491 -25.646 1.00 95.06 188 GLY A C 1
ATOM 1548 O O . GLY A 1 188 ? 18.119 -3.060 -26.007 1.00 95.06 188 GLY A O 1
ATOM 1549 N N . THR A 1 189 ? 19.719 -4.636 -26.122 1.00 95.44 189 THR A N 1
ATOM 1550 C CA . THR A 1 189 ? 19.009 -5.460 -27.123 1.00 95.44 189 THR A CA 1
ATOM 1551 C C . THR A 1 189 ? 17.644 -5.913 -26.610 1.00 95.44 189 THR A C 1
ATOM 1553 O O . THR A 1 189 ? 16.649 -5.686 -27.285 1.00 95.44 189 THR A O 1
ATOM 1556 N N . GLY A 1 190 ? 17.578 -6.478 -25.400 1.00 96.56 190 GLY A N 1
ATOM 1557 C CA . GLY A 1 190 ? 16.316 -6.976 -24.844 1.00 96.56 190 GLY A CA 1
ATOM 1558 C C . GLY A 1 190 ? 15.277 -5.872 -24.619 1.00 96.56 190 GLY A C 1
ATOM 1559 O O . GLY A 1 190 ? 14.091 -6.087 -24.848 1.00 96.56 190 GLY A O 1
ATOM 1560 N N . LEU A 1 191 ? 15.718 -4.666 -24.241 1.00 97.06 191 LEU A N 1
ATOM 1561 C CA . LEU A 1 191 ? 14.836 -3.500 -24.148 1.00 97.06 191 LEU A CA 1
ATOM 1562 C C . LEU A 1 191 ? 14.267 -3.097 -25.505 1.00 97.06 191 LEU A C 1
ATOM 1564 O O . LEU A 1 191 ? 13.066 -2.878 -25.608 1.00 97.06 191 LEU A O 1
ATOM 1568 N N . ILE A 1 192 ? 15.111 -3.002 -26.533 1.00 97.88 192 ILE A N 1
ATOM 1569 C CA . ILE A 1 192 ? 14.683 -2.625 -27.887 1.00 97.88 192 ILE A CA 1
ATOM 1570 C C . ILE A 1 192 ? 13.716 -3.667 -28.454 1.00 97.88 192 ILE A C 1
ATOM 1572 O O . ILE A 1 192 ? 12.684 -3.309 -29.014 1.00 97.88 192 ILE A O 1
ATOM 1576 N N . GLU A 1 193 ? 14.007 -4.955 -28.266 1.00 98.06 193 GLU A N 1
ATOM 1577 C CA . GLU A 1 193 ? 13.101 -6.041 -28.647 1.00 98.06 193 GLU A CA 1
ATOM 1578 C C . GLU A 1 193 ? 11.739 -5.894 -27.958 1.00 98.06 193 GLU A C 1
ATOM 1580 O O . GLU A 1 193 ? 10.709 -5.909 -28.630 1.00 98.06 193 GLU A O 1
ATOM 1585 N N . ALA A 1 194 ? 11.716 -5.657 -26.643 1.00 97.94 194 ALA A N 1
ATOM 1586 C CA . ALA A 1 194 ? 10.477 -5.432 -25.902 1.00 97.94 194 ALA A CA 1
ATOM 1587 C C . ALA A 1 194 ? 9.726 -4.164 -26.362 1.00 97.94 194 ALA A C 1
ATOM 1589 O O . ALA A 1 194 ? 8.498 -4.182 -26.467 1.00 97.94 194 ALA A O 1
ATOM 1590 N N . VAL A 1 195 ? 10.439 -3.082 -26.700 1.00 98.50 195 VAL A N 1
ATOM 1591 C CA . VAL A 1 195 ? 9.833 -1.877 -27.294 1.00 98.50 195 VAL A CA 1
ATOM 1592 C C . VAL A 1 195 ? 9.176 -2.206 -28.632 1.00 98.50 195 VAL A C 1
ATOM 1594 O O . VAL A 1 195 ? 8.026 -1.825 -28.856 1.00 98.50 195 VAL A O 1
ATOM 1597 N N . ASN A 1 196 ? 9.859 -2.956 -29.496 1.00 98.19 196 ASN A N 1
ATOM 1598 C CA . ASN A 1 196 ? 9.339 -3.356 -30.801 1.00 98.19 196 ASN A CA 1
ATOM 1599 C C . ASN A 1 196 ? 8.110 -4.268 -30.682 1.00 98.19 196 ASN A C 1
ATOM 1601 O O . ASN A 1 196 ? 7.153 -4.090 -31.435 1.00 98.19 196 ASN A O 1
ATOM 1605 N N . ILE A 1 197 ? 8.073 -5.173 -29.697 1.00 98.00 197 ILE A N 1
ATOM 1606 C CA . ILE A 1 197 ? 6.866 -5.957 -29.385 1.00 98.00 197 ILE A CA 1
ATOM 1607 C C . ILE A 1 197 ? 5.712 -5.015 -29.021 1.00 98.00 197 ILE A C 1
ATOM 1609 O O . ILE A 1 197 ? 4.618 -5.149 -29.568 1.00 98.00 197 ILE A O 1
ATOM 1613 N N . GLY A 1 198 ? 5.957 -4.018 -28.165 1.00 97.31 198 GLY A N 1
ATOM 1614 C CA . GLY A 1 198 ? 4.959 -3.018 -27.772 1.00 97.31 198 GLY A CA 1
ATOM 1615 C C . GLY A 1 198 ? 4.459 -2.148 -28.932 1.00 97.31 198 GLY A C 1
ATOM 1616 O O . GLY A 1 198 ? 3.274 -1.807 -29.004 1.00 97.31 198 GLY A O 1
ATOM 1617 N N . LEU A 1 199 ? 5.341 -1.817 -29.875 1.00 97.75 199 LEU A N 1
ATOM 1618 C CA . LEU A 1 199 ? 5.002 -1.113 -31.115 1.00 97.75 199 LEU A CA 1
ATOM 1619 C C . LEU A 1 199 ? 4.161 -1.975 -32.065 1.00 97.75 199 LEU A C 1
ATOM 1621 O O . LEU A 1 199 ? 3.267 -1.449 -32.721 1.00 97.75 199 LEU A O 1
ATOM 1625 N N . ALA A 1 200 ? 4.395 -3.286 -32.097 1.00 97.81 200 ALA A N 1
ATOM 1626 C CA . ALA A 1 200 ? 3.663 -4.227 -32.942 1.00 97.81 200 ALA A CA 1
ATOM 1627 C C . ALA A 1 200 ? 2.279 -4.625 -32.388 1.00 97.81 200 ALA A C 1
ATOM 1629 O O . ALA A 1 200 ? 1.508 -5.286 -33.083 1.00 97.81 200 ALA A O 1
ATOM 1630 N N . VAL A 1 201 ? 1.933 -4.240 -31.151 1.00 97.31 201 VAL A N 1
ATOM 1631 C CA . VAL A 1 201 ? 0.609 -4.525 -30.569 1.00 97.31 201 VAL A CA 1
ATOM 1632 C C . VAL A 1 201 ? -0.491 -3.885 -31.439 1.00 97.31 201 VAL A C 1
ATOM 1634 O O . VAL A 1 201 ? -0.433 -2.677 -31.680 1.00 97.31 201 VAL A O 1
ATOM 1637 N N . PRO A 1 202 ? -1.513 -4.634 -31.893 1.00 97.06 202 PRO A N 1
ATOM 1638 C CA . PRO A 1 202 ? -2.652 -4.052 -32.602 1.00 97.06 202 PRO A CA 1
ATOM 1639 C C . PRO A 1 202 ? -3.330 -2.962 -31.773 1.00 97.06 202 PRO A C 1
ATOM 1641 O O . PRO A 1 202 ? -3.428 -3.089 -30.551 1.00 97.06 202 PRO A O 1
ATOM 1644 N N . GLU A 1 203 ? -3.809 -1.901 -32.417 1.00 93.69 203 GLU A N 1
ATOM 1645 C CA . GLU A 1 203 ? -4.354 -0.726 -31.727 1.00 93.69 203 GLU A CA 1
ATOM 1646 C C . GLU A 1 203 ? -5.553 -1.083 -30.831 1.00 93.69 203 GLU A C 1
ATOM 1648 O O . GLU A 1 203 ? -5.750 -0.497 -29.769 1.00 93.69 203 GLU A O 1
ATOM 1653 N N . GLU A 1 204 ? -6.319 -2.110 -31.184 1.00 94.94 204 GLU A N 1
ATOM 1654 C CA . GLU A 1 204 ? -7.448 -2.630 -30.409 1.00 94.94 204 GLU A CA 1
ATOM 1655 C C . GLU A 1 204 ? -6.995 -3.334 -29.120 1.00 94.94 204 GLU A C 1
ATOM 1657 O O . GLU A 1 204 ? -7.741 -3.385 -28.147 1.00 94.94 204 GLU A O 1
ATOM 1662 N N . LYS A 1 205 ? -5.761 -3.854 -29.091 1.00 94.56 205 LYS A N 1
ATOM 1663 C CA . LYS A 1 205 ? -5.162 -4.569 -27.947 1.00 94.56 205 LYS A CA 1
ATOM 1664 C C . LYS A 1 205 ? -4.277 -3.675 -27.069 1.00 94.56 205 LYS A C 1
ATOM 1666 O O . LYS A 1 205 ? -3.714 -4.150 -26.072 1.00 94.56 205 LYS A O 1
ATOM 1671 N N . CYS A 1 206 ? -4.121 -2.404 -27.434 1.00 94.38 206 CYS A N 1
ATOM 1672 C CA . CYS A 1 206 ? -3.403 -1.429 -26.625 1.00 94.38 206 CYS A CA 1
ATOM 1673 C C . CYS A 1 206 ? -4.197 -1.098 -25.347 1.00 94.38 206 CYS A C 1
ATOM 1675 O O . CYS A 1 206 ? -5.403 -0.849 -25.435 1.00 94.38 206 CYS A O 1
ATOM 1677 N N . PRO A 1 207 ? -3.549 -1.059 -24.165 1.00 93.25 207 PRO A N 1
ATOM 1678 C CA . PRO A 1 207 ? -4.218 -0.664 -22.932 1.00 93.25 207 PRO A CA 1
ATOM 1679 C C . PRO A 1 207 ? -4.741 0.768 -23.019 1.00 93.25 207 PRO A C 1
ATOM 1681 O O . PRO A 1 207 ? -4.040 1.664 -23.495 1.00 93.25 207 PRO A O 1
ATOM 1684 N N . ASP A 1 208 ? -5.942 1.001 -22.501 1.00 90.69 208 ASP A N 1
ATOM 1685 C CA . ASP A 1 208 ? -6.448 2.359 -22.369 1.00 90.69 208 ASP A CA 1
ATOM 1686 C C . ASP A 1 208 ? -5.772 3.088 -21.205 1.00 90.69 208 ASP A C 1
ATOM 1688 O O . ASP A 1 208 ? -5.557 2.497 -20.139 1.00 90.69 208 ASP A O 1
ATOM 1692 N N . PRO A 1 209 ? -5.433 4.378 -21.377 1.00 86.56 209 PRO A N 1
ATOM 1693 C CA . PRO A 1 209 ? -5.011 5.196 -20.257 1.00 86.56 209 PRO A CA 1
ATOM 1694 C C . PRO A 1 209 ? -6.124 5.263 -19.222 1.00 86.56 209 PRO A C 1
ATOM 1696 O O . PRO A 1 209 ? -7.286 5.486 -19.570 1.00 86.56 209 PRO A O 1
ATOM 1699 N N . ASP A 1 210 ? -5.753 5.101 -17.949 1.00 78.69 210 ASP A N 1
ATOM 1700 C CA . ASP A 1 210 ? -6.672 5.322 -16.839 1.00 78.69 210 ASP A CA 1
ATOM 1701 C C . ASP A 1 210 ? -7.176 6.766 -16.943 1.00 78.69 210 ASP A C 1
ATOM 1703 O O . ASP A 1 210 ? -6.476 7.734 -16.628 1.00 78.69 210 ASP A O 1
ATOM 1707 N N . ARG A 1 211 ? -8.415 6.912 -17.414 1.00 62.69 211 ARG A N 1
ATOM 1708 C CA . ARG A 1 211 ? -9.155 8.168 -17.378 1.00 62.69 211 ARG A CA 1
ATOM 1709 C C . ARG A 1 211 ? -9.574 8.376 -15.930 1.00 62.69 211 ARG A C 1
ATOM 1711 O O . ARG A 1 211 ? -10.718 8.116 -15.568 1.00 62.69 211 ARG A O 1
ATOM 1718 N N . GLY A 1 212 ? -8.631 8.764 -15.070 1.00 58.97 212 GLY A N 1
ATOM 1719 C CA . GLY A 1 212 ? -8.982 9.258 -13.742 1.00 58.97 212 GLY A CA 1
ATOM 1720 C C . GLY A 1 212 ? -10.086 10.299 -13.916 1.00 58.97 212 GLY A C 1
ATOM 1721 O O . GLY A 1 212 ? -9.955 11.180 -14.769 1.00 58.97 212 GLY A O 1
ATOM 1722 N N . ARG A 1 213 ? -11.206 10.154 -13.197 1.00 57.09 213 ARG A N 1
ATOM 1723 C CA . ARG A 1 213 ? -12.294 11.134 -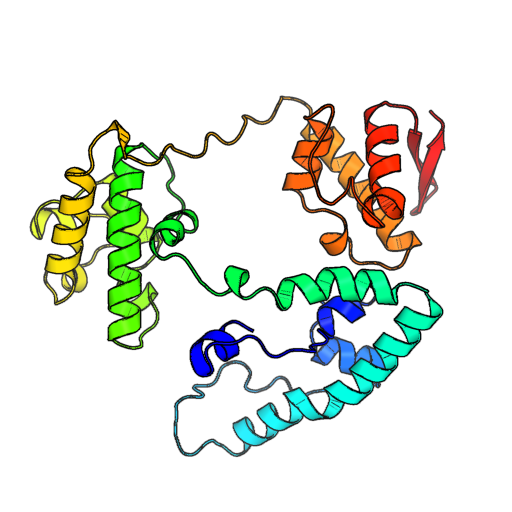13.291 1.00 57.09 213 ARG A CA 1
ATOM 1724 C C . ARG A 1 213 ? -11.715 12.502 -12.948 1.00 57.09 213 ARG A C 1
ATOM 1726 O O . ARG A 1 213 ? -10.993 12.629 -11.958 1.00 57.09 213 ARG A O 1
ATOM 1733 N N . SER A 1 214 ? -11.995 13.509 -13.775 1.00 55.47 214 SER A N 1
ATOM 1734 C CA . SER A 1 214 ? -11.636 14.877 -13.418 1.00 55.47 214 SER A CA 1
ATOM 1735 C C . SER A 1 214 ? -12.277 15.200 -12.068 1.00 55.47 214 SER A C 1
ATOM 1737 O O . SER A 1 214 ? -13.465 14.907 -11.904 1.00 55.47 214 SER A O 1
ATOM 1739 N N . PRO A 1 215 ? -11.527 15.772 -11.112 1.00 55.78 215 PRO A N 1
ATOM 1740 C CA . PRO A 1 215 ? -12.106 16.209 -9.853 1.00 55.78 215 PRO A CA 1
ATOM 1741 C C . PRO A 1 215 ? -13.291 17.133 -10.154 1.00 55.78 215 PRO A C 1
ATOM 1743 O O . PRO A 1 215 ? -13.131 18.158 -10.824 1.00 55.78 215 PRO A O 1
ATOM 1746 N N . LEU A 1 216 ? -14.492 16.747 -9.715 1.00 61.44 216 LEU A N 1
ATOM 1747 C CA . LEU A 1 216 ? -15.679 17.593 -9.832 1.00 61.44 216 LEU A CA 1
ATOM 1748 C C . LEU A 1 216 ? -15.414 18.857 -9.005 1.00 61.44 216 LEU A C 1
ATOM 1750 O O . LEU A 1 216 ? -15.110 18.770 -7.818 1.00 61.44 216 LEU A O 1
ATOM 1754 N N . ARG A 1 217 ? -15.450 20.051 -9.604 1.00 59.81 217 ARG A N 1
ATOM 1755 C CA . ARG A 1 217 ? -15.154 21.291 -8.861 1.00 59.81 217 ARG A CA 1
ATOM 1756 C C . ARG A 1 217 ? -16.060 21.384 -7.618 1.00 59.81 217 ARG A C 1
ATOM 1758 O O . ARG A 1 217 ? -17.272 21.298 -7.757 1.00 59.81 217 ARG A O 1
ATOM 1765 N N . GLY A 1 218 ? -15.471 21.537 -6.426 1.00 65.69 218 GLY A N 1
ATOM 1766 C CA . GLY A 1 218 ? -16.191 21.683 -5.147 1.00 65.69 218 GLY A CA 1
ATOM 1767 C C . GLY A 1 218 ? -16.237 20.446 -4.233 1.00 65.69 218 GLY A C 1
ATOM 1768 O O . GLY A 1 218 ? -16.502 20.599 -3.044 1.00 65.69 218 GLY A O 1
ATOM 1769 N N . HIS A 1 219 ? -15.921 19.238 -4.721 1.00 80.75 219 HIS A N 1
ATOM 1770 C CA . HIS A 1 219 ? -15.985 18.022 -3.885 1.00 80.75 219 HIS A CA 1
ATOM 1771 C C . HIS A 1 219 ? -14.855 17.901 -2.842 1.00 80.75 219 HIS A C 1
ATOM 1773 O O . HIS A 1 219 ? -15.032 17.195 -1.854 1.00 80.75 219 HIS A O 1
ATOM 1779 N N . ASP A 1 220 ? -13.721 18.596 -2.999 1.00 87.12 220 ASP A N 1
ATOM 1780 C CA . ASP A 1 220 ? -12.590 18.494 -2.058 1.00 87.12 220 ASP A CA 1
ATOM 1781 C C . ASP A 1 220 ? -12.960 18.934 -0.635 1.00 87.12 220 ASP A C 1
ATOM 1783 O O . ASP A 1 220 ? -12.510 18.328 0.338 1.00 87.12 220 ASP A O 1
ATOM 1787 N N . THR A 1 221 ? -13.826 19.944 -0.501 1.00 91.19 221 THR A N 1
ATOM 1788 C CA . THR A 1 221 ? -14.350 20.380 0.801 1.00 91.19 221 THR A CA 1
ATOM 1789 C C . THR A 1 221 ? -15.233 19.303 1.425 1.00 91.19 221 THR A C 1
ATOM 1791 O O . THR A 1 221 ? -15.090 19.007 2.609 1.00 91.19 221 THR A O 1
ATOM 1794 N N . LEU A 1 222 ? -16.096 18.662 0.629 1.00 91.81 222 LEU A N 1
ATOM 1795 C CA . LEU A 1 222 ? -16.906 17.538 1.099 1.00 91.81 222 LEU A CA 1
ATOM 1796 C C . LEU A 1 222 ? -16.022 16.358 1.517 1.00 91.81 222 LEU A C 1
ATOM 1798 O O . LEU A 1 222 ? -16.262 15.765 2.563 1.00 91.81 222 LEU A O 1
ATOM 1802 N N . VAL A 1 223 ? -14.959 16.048 0.769 1.00 94.06 223 VAL A N 1
ATOM 1803 C CA . VAL A 1 223 ? -14.020 14.997 1.177 1.00 94.06 223 VAL A CA 1
ATOM 1804 C C . VAL A 1 223 ? -13.292 15.369 2.472 1.00 94.06 223 VAL A C 1
ATOM 1806 O O . VAL A 1 223 ? -13.108 14.507 3.327 1.00 94.06 223 VAL A O 1
ATOM 1809 N N . ALA A 1 224 ? -12.929 16.636 2.678 1.00 94.31 224 ALA A N 1
ATOM 1810 C CA . ALA A 1 224 ? -12.357 17.078 3.950 1.00 94.31 224 ALA A CA 1
ATOM 1811 C C . ALA A 1 224 ? -13.335 16.884 5.126 1.00 94.31 224 ALA A C 1
ATOM 1813 O O . ALA A 1 224 ? -12.926 16.396 6.180 1.00 94.31 224 ALA A O 1
ATOM 1814 N N . LEU A 1 225 ? -14.626 17.186 4.939 1.00 95.19 225 LEU A N 1
ATOM 1815 C CA . LEU A 1 225 ? -15.665 16.929 5.946 1.00 95.19 225 LEU A CA 1
ATOM 1816 C C . LEU A 1 225 ? -15.848 15.428 6.209 1.00 95.19 225 LEU A C 1
ATOM 1818 O O . LEU A 1 225 ? -15.872 15.001 7.361 1.00 95.19 225 LEU A O 1
ATOM 1822 N N . LEU A 1 226 ? -15.897 14.614 5.154 1.00 96.6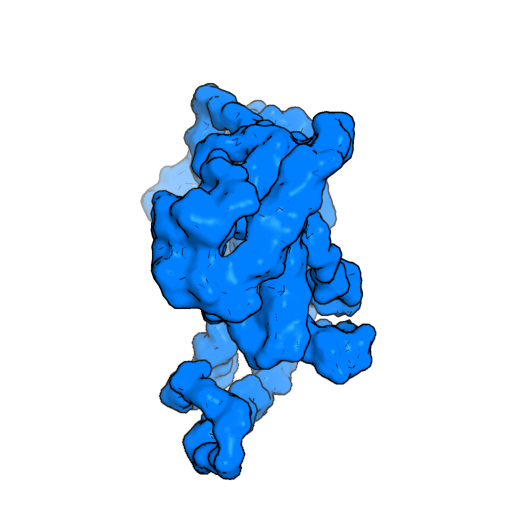2 226 LEU A N 1
ATOM 1823 C CA . LEU A 1 226 ? -15.968 13.155 5.247 1.00 96.62 226 LEU A CA 1
ATOM 1824 C C . LEU A 1 226 ? -14.750 12.565 5.970 1.00 96.62 226 LEU A C 1
ATOM 1826 O O . LEU A 1 226 ? -14.900 11.621 6.743 1.00 96.62 226 LEU A O 1
ATOM 1830 N N . GLN A 1 227 ? -13.559 13.124 5.748 1.00 96.88 227 GLN A N 1
ATOM 1831 C CA . GLN A 1 227 ? -12.321 12.730 6.418 1.00 96.88 227 GLN A CA 1
ATOM 1832 C C . GLN A 1 227 ? -12.321 13.125 7.901 1.00 96.88 227 GLN A C 1
ATOM 1834 O O . GLN A 1 227 ? -11.827 12.361 8.733 1.00 96.88 227 GLN A O 1
ATOM 1839 N N . ALA A 1 228 ? -12.873 14.292 8.242 1.00 96.06 228 ALA A N 1
ATOM 1840 C CA . ALA A 1 228 ? -13.038 14.723 9.628 1.00 96.06 228 ALA A CA 1
ATOM 1841 C C . ALA A 1 228 ? -14.038 13.828 10.376 1.00 96.06 228 ALA A C 1
ATOM 1843 O O . ALA A 1 228 ? -13.726 13.347 11.464 1.00 96.06 228 ALA A O 1
ATOM 1844 N N . LEU A 1 229 ? -15.188 13.530 9.759 1.00 97.25 229 LEU A N 1
ATOM 1845 C CA . LEU A 1 229 ? -16.174 12.581 10.282 1.00 97.25 229 LEU A CA 1
ATOM 1846 C C . LEU A 1 229 ? -15.563 11.188 10.478 1.00 97.25 229 LEU A C 1
ATOM 1848 O O . LEU A 1 229 ? -15.770 10.564 11.515 1.00 97.25 229 LEU A O 1
ATOM 1852 N N . LEU A 1 230 ? -14.788 10.713 9.496 1.00 97.00 230 LEU A N 1
ATOM 1853 C CA . LEU A 1 230 ? -14.107 9.423 9.574 1.00 97.00 230 LEU A CA 1
ATOM 1854 C C . LEU A 1 230 ? -13.204 9.365 10.801 1.00 97.00 230 LEU A C 1
ATOM 1856 O O . LEU A 1 230 ? -13.278 8.408 11.566 1.00 97.00 230 LEU A O 1
ATOM 1860 N N . LYS A 1 231 ? -12.381 10.400 10.997 1.00 95.00 231 LYS A N 1
ATOM 1861 C CA . LYS A 1 231 ? -11.482 10.482 12.144 1.00 95.00 231 LYS A CA 1
ATOM 1862 C C . LYS A 1 231 ? -12.258 10.489 13.461 1.00 95.00 231 LYS A C 1
ATOM 1864 O O . LYS A 1 231 ? -11.934 9.696 14.332 1.00 95.00 231 LYS A O 1
ATOM 1869 N N . LEU A 1 232 ? -13.314 11.298 13.564 1.00 95.19 232 LEU A N 1
ATOM 1870 C CA . LEU A 1 232 ? -14.172 11.347 14.750 1.00 95.19 232 LEU A CA 1
ATOM 1871 C C . LEU A 1 232 ? -14.727 9.960 15.107 1.00 95.19 232 LEU A C 1
ATOM 1873 O O . LEU A 1 232 ? -14.543 9.496 16.227 1.00 95.19 232 LEU A O 1
ATOM 1877 N N . ARG A 1 233 ? -15.343 9.263 14.143 1.00 95.62 233 ARG A N 1
ATOM 1878 C CA . ARG A 1 233 ? -15.909 7.923 14.375 1.00 95.62 233 ARG A CA 1
ATOM 1879 C C . ARG A 1 233 ? -14.853 6.884 14.721 1.00 95.62 233 ARG A C 1
ATOM 1881 O O . ARG A 1 233 ? -15.095 6.010 15.550 1.00 95.62 233 ARG A O 1
ATOM 1888 N N . CYS A 1 234 ? -13.687 6.971 14.098 1.00 94.75 234 CYS A N 1
ATOM 1889 C CA . CYS A 1 234 ? -12.567 6.082 14.375 1.00 94.75 234 CYS A CA 1
ATOM 1890 C C . CYS A 1 234 ? -11.997 6.301 15.781 1.00 94.75 234 CYS A C 1
ATOM 1892 O O . CYS A 1 234 ? -11.755 5.321 16.482 1.00 94.75 234 CYS A O 1
ATOM 1894 N N . ASP A 1 235 ? -11.871 7.554 16.222 1.00 92.25 235 ASP A N 1
ATOM 1895 C CA . ASP A 1 235 ? -11.412 7.910 17.566 1.00 92.25 235 ASP A CA 1
ATOM 1896 C C . ASP A 1 235 ? -12.429 7.459 18.635 1.00 92.25 235 ASP A C 1
ATOM 1898 O O . ASP A 1 235 ? -12.043 6.824 19.614 1.00 92.25 235 ASP A O 1
ATOM 1902 N N . GLU A 1 236 ? -13.732 7.684 18.415 1.00 92.94 236 GLU A N 1
ATOM 1903 C CA . GLU A 1 236 ? -14.817 7.223 19.305 1.00 92.94 236 GLU A CA 1
ATOM 1904 C C . GLU A 1 236 ? -14.840 5.699 19.476 1.00 92.94 236 GLU A C 1
ATOM 1906 O O . GLU A 1 236 ? -15.150 5.184 20.550 1.00 92.94 236 GLU A O 1
ATOM 1911 N N . ASN A 1 237 ? -14.506 4.967 18.412 1.00 92.81 237 ASN A N 1
ATOM 1912 C CA . ASN A 1 237 ? -14.484 3.512 18.429 1.00 92.81 237 ASN A CA 1
ATOM 1913 C C . ASN A 1 237 ? -13.092 2.943 18.750 1.00 92.81 237 ASN A C 1
ATOM 1915 O O . ASN A 1 237 ? -12.980 1.743 18.977 1.00 92.81 237 ASN A O 1
ATOM 1919 N N . GLY A 1 238 ? -12.024 3.738 18.795 1.00 92.56 238 GLY A N 1
ATOM 1920 C CA . GLY A 1 238 ? -10.658 3.234 18.973 1.00 92.56 238 GLY A CA 1
ATOM 1921 C C . GLY A 1 238 ? -10.216 2.288 17.850 1.00 92.56 238 GLY A C 1
ATOM 1922 O O . GLY A 1 238 ? -9.696 1.207 18.121 1.00 92.56 238 GLY A O 1
ATOM 1923 N N . ILE A 1 239 ? -10.466 2.657 16.591 1.00 94.44 239 ILE A N 1
ATOM 1924 C CA . ILE A 1 239 ? -10.086 1.879 15.400 1.00 94.44 239 ILE A CA 1
ATOM 1925 C C . ILE A 1 239 ? -9.301 2.777 14.451 1.00 94.44 239 ILE A C 1
ATOM 1927 O O . ILE A 1 239 ? -9.586 3.959 14.324 1.00 94.44 239 ILE A O 1
ATOM 1931 N N . ALA A 1 240 ? -8.330 2.213 13.748 1.00 94.62 240 ALA A N 1
ATOM 1932 C CA . ALA A 1 240 ? -7.599 2.895 12.692 1.00 94.62 240 ALA A CA 1
ATOM 1933 C C . ALA A 1 240 ? -8.505 3.328 11.524 1.00 94.62 240 ALA A C 1
ATOM 1935 O O . ALA A 1 240 ? -9.216 2.509 10.928 1.00 94.62 240 ALA A O 1
ATOM 1936 N N . ALA A 1 241 ? -8.388 4.587 11.099 1.00 94.06 241 ALA A N 1
ATOM 1937 C CA . ALA A 1 241 ? -9.160 5.135 9.983 1.00 94.06 241 ALA A CA 1
ATOM 1938 C C . ALA A 1 241 ? -8.873 4.409 8.662 1.00 94.06 241 ALA A C 1
ATOM 1940 O O . ALA A 1 241 ? -9.778 4.201 7.849 1.00 94.06 241 ALA A O 1
ATOM 1941 N N . GLN A 1 242 ? -7.632 3.946 8.476 1.00 91.94 242 GLN A N 1
ATOM 1942 C CA . GLN A 1 242 ? -7.218 3.217 7.275 1.00 91.94 242 GLN A CA 1
ATOM 1943 C C . GLN A 1 242 ? -7.970 1.883 7.087 1.00 91.94 242 GLN A C 1
ATOM 1945 O O . GLN A 1 242 ? -8.143 1.431 5.947 1.00 91.94 242 GLN A O 1
ATOM 1950 N N . LEU A 1 243 ? -8.445 1.254 8.172 1.00 93.56 243 LEU A N 1
ATOM 1951 C CA . LEU A 1 243 ? -9.274 0.050 8.069 1.00 93.56 243 LEU A CA 1
ATOM 1952 C C . LEU A 1 243 ? -10.643 0.373 7.480 1.00 93.56 243 LEU A C 1
ATOM 1954 O O . LEU A 1 243 ? -11.178 -0.434 6.723 1.00 93.56 243 LEU A O 1
ATOM 1958 N N . VAL A 1 244 ? -11.198 1.540 7.791 1.00 95.25 244 VAL A N 1
ATOM 1959 C CA . VAL A 1 244 ? -12.568 1.913 7.435 1.00 95.25 244 VAL A CA 1
ATOM 1960 C C . VAL A 1 244 ? -12.649 2.445 6.003 1.00 95.25 244 VAL A C 1
ATOM 1962 O O . VAL A 1 244 ? -13.424 1.912 5.208 1.00 95.25 244 VAL A O 1
ATOM 1965 N N . ALA A 1 245 ? -11.840 3.449 5.649 1.00 95.38 245 ALA A N 1
ATOM 1966 C CA . ALA A 1 245 ? -11.849 4.048 4.313 1.00 95.38 245 ALA A CA 1
ATOM 1967 C C . ALA A 1 245 ? -10.508 4.708 3.954 1.00 95.38 245 ALA A C 1
ATOM 1969 O O . ALA A 1 245 ? -9.792 5.221 4.811 1.00 95.38 245 ALA A O 1
ATOM 1970 N N . ASN A 1 246 ? -10.178 4.740 2.661 1.00 93.62 246 ASN A N 1
ATOM 1971 C CA . ASN A 1 246 ? -9.060 5.526 2.127 1.00 93.62 246 ASN A CA 1
ATOM 1972 C C . ASN A 1 246 ? -9.542 6.744 1.314 1.00 93.62 246 ASN A C 1
ATOM 1974 O O . ASN A 1 246 ? -10.711 6.835 0.949 1.00 93.62 246 ASN A O 1
ATOM 1978 N N . ARG A 1 247 ? -8.623 7.655 0.956 1.00 91.50 247 ARG A N 1
ATOM 1979 C CA . ARG A 1 247 ? -8.944 8.882 0.195 1.00 91.50 247 ARG A CA 1
ATOM 1980 C C . ARG A 1 247 ? -9.733 8.616 -1.092 1.00 91.50 247 ARG A C 1
ATOM 1982 O O . ARG A 1 247 ? -10.684 9.341 -1.351 1.00 91.50 247 ARG A O 1
ATOM 1989 N N . LYS A 1 248 ? -9.388 7.572 -1.859 1.00 90.12 248 LYS A N 1
ATOM 1990 C CA . LYS A 1 248 ? -10.105 7.223 -3.101 1.00 90.12 248 LYS A CA 1
ATOM 1991 C C . LYS A 1 248 ? -11.537 6.774 -2.818 1.00 90.12 248 LYS A C 1
ATOM 1993 O O . LYS A 1 248 ? -12.427 7.038 -3.616 1.00 90.12 248 LYS A O 1
ATOM 1998 N N . GLU A 1 249 ? -11.760 6.076 -1.708 1.00 94.06 249 GLU A N 1
ATOM 1999 C CA . GLU A 1 249 ? -13.107 5.698 -1.277 1.00 94.06 249 GLU A CA 1
ATOM 2000 C C . GLU A 1 249 ? -13.903 6.939 -0.855 1.00 94.06 249 GLU A C 1
ATOM 2002 O O . GLU A 1 249 ? -15.050 7.069 -1.267 1.00 94.06 249 GLU A O 1
ATOM 2007 N N . LEU A 1 250 ? -13.287 7.893 -0.144 1.00 94.62 250 LEU A N 1
ATOM 2008 C CA . LEU A 1 250 ? -13.928 9.170 0.203 1.00 94.62 250 LEU A CA 1
ATOM 2009 C C . LEU A 1 250 ? -14.303 9.997 -1.033 1.00 94.62 250 LEU A C 1
ATOM 2011 O O . LEU A 1 250 ? -15.405 10.537 -1.090 1.00 94.62 250 LEU A O 1
ATOM 2015 N N . ASP A 1 251 ? -13.430 10.048 -2.045 1.00 91.62 251 ASP A N 1
ATOM 2016 C CA . ASP A 1 251 ? -13.733 10.675 -3.340 1.00 91.62 251 ASP A CA 1
ATOM 2017 C C . ASP A 1 251 ? -14.967 10.055 -3.994 1.00 91.62 251 ASP A C 1
ATOM 2019 O O . ASP A 1 251 ? -15.852 10.758 -4.486 1.00 91.62 251 ASP A O 1
ATOM 2023 N N . ARG A 1 252 ? -15.051 8.721 -3.991 1.00 91.50 252 ARG A N 1
ATOM 2024 C CA . ARG A 1 252 ? -16.200 8.008 -4.554 1.00 91.50 252 ARG A CA 1
ATOM 2025 C C . ARG A 1 252 ? -17.466 8.261 -3.750 1.00 91.50 252 ARG A C 1
ATOM 2027 O O . ARG A 1 252 ? -18.498 8.511 -4.353 1.00 91.50 252 ARG A O 1
ATOM 2034 N N . ILE A 1 253 ? -17.392 8.285 -2.420 1.00 93.62 253 ILE A N 1
ATOM 2035 C CA . ILE A 1 253 ? -18.543 8.625 -1.571 1.00 93.62 253 ILE A CA 1
ATOM 2036 C C . ILE A 1 253 ? -19.046 10.035 -1.884 1.00 93.62 253 ILE A C 1
ATOM 2038 O O . ILE A 1 253 ? -20.239 10.228 -2.115 1.00 93.62 253 ILE A O 1
ATOM 2042 N N . ALA A 1 254 ? -18.137 11.007 -1.975 1.00 91.69 254 ALA A N 1
ATOM 2043 C CA . ALA A 1 254 ? -18.478 12.391 -2.280 1.00 91.69 254 ALA A CA 1
ATOM 2044 C C . ALA A 1 254 ? -19.140 12.554 -3.660 1.00 91.69 254 ALA A C 1
ATOM 2046 O O . ALA A 1 254 ? -20.022 13.395 -3.817 1.00 91.69 254 ALA A O 1
ATOM 2047 N N . THR A 1 255 ? -18.736 11.756 -4.655 1.00 88.75 255 THR A N 1
ATOM 2048 C CA . THR A 1 255 ? -19.094 11.985 -6.067 1.00 88.75 255 THR A CA 1
ATOM 2049 C C . THR A 1 255 ? -20.117 11.010 -6.657 1.00 88.75 255 THR A C 1
ATOM 2051 O O . THR A 1 255 ? -20.749 11.350 -7.651 1.00 88.75 255 THR A O 1
ATOM 2054 N N . GLU A 1 256 ? -20.308 9.821 -6.080 1.00 89.00 256 GLU A N 1
ATOM 2055 C CA . GLU A 1 256 ? -21.215 8.781 -6.594 1.00 89.00 256 GLU A CA 1
ATOM 2056 C C . GLU A 1 256 ? -22.471 8.677 -5.725 1.00 89.00 256 GLU A C 1
ATOM 2058 O O . GLU A 1 256 ? -22.367 8.617 -4.504 1.00 89.00 256 GLU A O 1
ATOM 2063 N N . ASP A 1 257 ? -23.660 8.604 -6.324 1.00 86.25 257 ASP A N 1
ATOM 2064 C CA . ASP A 1 257 ? -24.917 8.440 -5.568 1.00 86.25 257 ASP A CA 1
ATOM 2065 C C . ASP A 1 257 ? -24.976 7.106 -4.814 1.00 86.25 257 ASP A C 1
ATOM 2067 O O . ASP A 1 257 ? -25.493 7.028 -3.702 1.00 86.25 257 ASP A O 1
ATOM 2071 N N . LYS A 1 258 ? -24.418 6.048 -5.415 1.00 89.19 258 LYS A N 1
ATOM 2072 C CA . LYS A 1 258 ? -24.336 4.697 -4.845 1.00 89.19 258 LYS A CA 1
ATOM 2073 C C . LYS A 1 258 ? -22.899 4.179 -4.950 1.00 89.19 258 LYS A C 1
ATOM 2075 O O . LYS A 1 258 ? -22.593 3.434 -5.883 1.00 89.19 258 LYS A O 1
ATOM 2080 N N . PRO A 1 259 ? -21.999 4.606 -4.049 1.00 90.19 259 PRO A N 1
ATOM 2081 C CA . PRO A 1 259 ? -20.593 4.243 -4.120 1.00 90.19 259 PRO A CA 1
ATOM 2082 C C . PRO A 1 259 ? -20.394 2.771 -3.745 1.00 90.19 259 PRO A C 1
ATOM 2084 O O . PRO A 1 259 ? -20.699 2.351 -2.632 1.00 90.19 259 PRO A O 1
ATOM 2087 N N . ASP A 1 260 ? -19.831 1.988 -4.660 1.00 93.50 260 ASP A N 1
ATOM 2088 C CA . ASP A 1 260 ? -19.432 0.600 -4.395 1.00 93.50 260 ASP A CA 1
ATOM 2089 C C . ASP A 1 260 ? -18.030 0.558 -3.760 1.00 93.50 260 ASP A C 1
ATOM 2091 O O . ASP A 1 260 ? -17.018 0.372 -4.443 1.00 93.50 260 ASP A O 1
ATOM 2095 N N . VAL A 1 261 ? -17.955 0.871 -2.463 1.00 94.81 261 VAL A N 1
ATOM 2096 C CA . VAL A 1 261 ? -16.713 0.946 -1.669 1.00 94.81 261 VAL A CA 1
ATOM 2097 C C . VAL A 1 261 ? -16.860 0.186 -0.354 1.00 94.81 261 VAL A C 1
ATOM 2099 O O . VAL A 1 261 ? -17.969 0.031 0.158 1.00 94.81 261 VAL A O 1
ATOM 2102 N N . ARG A 1 262 ? -15.741 -0.228 0.259 1.00 94.44 262 ARG A N 1
ATOM 2103 C CA . ARG A 1 262 ? -15.769 -1.057 1.482 1.00 94.44 262 ARG A CA 1
ATOM 2104 C C . ARG A 1 262 ? -16.485 -0.359 2.631 1.00 94.44 262 ARG A C 1
ATOM 2106 O O . ARG A 1 262 ? -17.190 -1.010 3.398 1.00 94.44 262 ARG A O 1
ATOM 2113 N N . ALA A 1 263 ? -16.346 0.964 2.710 1.00 96.62 263 ALA A N 1
ATOM 2114 C CA . ALA A 1 263 ? -17.014 1.803 3.699 1.00 96.62 263 ALA A CA 1
ATOM 2115 C C . ALA A 1 263 ? -18.550 1.664 3.697 1.00 96.62 263 ALA A C 1
ATOM 2117 O O . ALA A 1 263 ? -19.174 1.978 4.701 1.00 96.62 263 ALA A O 1
ATOM 2118 N N . MET A 1 264 ? -19.164 1.184 2.607 1.00 96.62 264 MET A N 1
ATOM 2119 C CA . MET A 1 264 ? -20.616 0.988 2.487 1.00 96.62 264 MET A CA 1
ATOM 2120 C C . MET A 1 264 ? -21.086 -0.428 2.852 1.00 96.62 264 MET A C 1
ATOM 2122 O O . MET A 1 264 ? -22.259 -0.751 2.663 1.00 96.62 264 MET A O 1
ATOM 2126 N N . THR A 1 265 ? -20.200 -1.284 3.368 1.00 94.75 265 THR A N 1
ATOM 2127 C CA . THR A 1 265 ? -20.493 -2.700 3.645 1.00 94.75 265 THR A CA 1
ATOM 2128 C C . THR A 1 265 ? -20.077 -3.118 5.054 1.00 94.75 265 THR A C 1
ATOM 2130 O O . THR A 1 265 ? -19.157 -2.537 5.633 1.00 94.75 265 THR A O 1
ATOM 2133 N N . GLY A 1 266 ? -20.760 -4.134 5.595 1.00 94.19 266 GLY A N 1
ATOM 2134 C CA . GLY A 1 266 ? -20.441 -4.754 6.884 1.00 94.19 266 GLY A CA 1
ATOM 2135 C C . GLY A 1 266 ? -20.301 -3.752 8.031 1.00 94.19 266 GLY A C 1
ATOM 2136 O O . GLY A 1 266 ? -20.981 -2.727 8.079 1.00 94.19 266 GLY A O 1
ATOM 2137 N N . TRP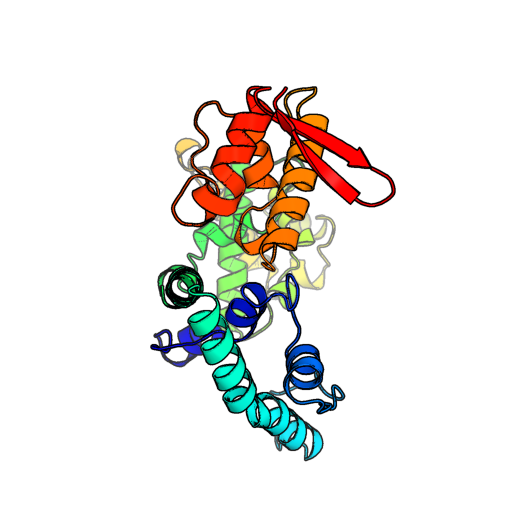 A 1 267 ? -19.352 -4.027 8.921 1.00 94.75 267 TRP A N 1
ATOM 2138 C CA . TRP A 1 267 ? -19.087 -3.211 10.106 1.00 94.75 267 TRP A CA 1
ATOM 2139 C C . TRP A 1 267 ? -18.631 -1.782 9.793 1.00 94.75 267 TRP A C 1
ATOM 2141 O O . TRP A 1 267 ? -18.895 -0.853 10.550 1.00 94.75 267 TRP A O 1
ATOM 2151 N N . ARG A 1 268 ? -17.980 -1.564 8.645 1.00 96.38 268 ARG A N 1
ATOM 2152 C CA . ARG A 1 268 ? -17.552 -0.222 8.221 1.00 96.38 268 ARG A CA 1
ATOM 2153 C C . ARG A 1 268 ? -18.740 0.680 7.933 1.00 96.38 268 ARG A C 1
ATOM 2155 O O . ARG A 1 268 ? -18.687 1.877 8.214 1.00 96.38 268 ARG A O 1
ATOM 2162 N N . LYS A 1 269 ? -19.806 0.099 7.376 1.00 96.75 269 LYS A N 1
ATOM 2163 C CA . LYS A 1 269 ? -21.057 0.813 7.127 1.00 96.75 269 LYS A CA 1
ATOM 2164 C C . LYS A 1 269 ? -21.676 1.294 8.431 1.00 96.75 269 LYS A C 1
ATOM 2166 O O . LYS A 1 269 ? -22.119 2.434 8.506 1.00 96.75 269 LYS A O 1
ATOM 2171 N N . GLU A 1 270 ? -21.669 0.427 9.437 1.00 94.94 270 GLU A N 1
ATOM 2172 C CA . GLU A 1 270 ? -22.213 0.712 10.763 1.00 94.94 270 GLU A CA 1
ATOM 2173 C C . GLU A 1 270 ? -21.413 1.800 11.483 1.00 94.94 270 GLU A C 1
ATOM 2175 O O . GLU A 1 270 ? -22.012 2.717 12.033 1.00 94.94 270 GLU A O 1
ATOM 2180 N N . ILE A 1 271 ? -20.077 1.749 11.424 1.00 94.94 271 ILE A N 1
ATOM 2181 C CA . ILE A 1 271 ? -19.210 2.736 12.093 1.00 94.94 271 ILE A CA 1
ATOM 2182 C C . ILE A 1 271 ? -19.182 4.088 11.380 1.00 94.94 271 ILE A C 1
ATOM 2184 O O . ILE A 1 271 ? -19.069 5.124 12.031 1.00 94.94 271 ILE A O 1
ATOM 2188 N N . TYR A 1 272 ? -19.199 4.087 10.048 1.00 97.56 272 TYR A N 1
ATOM 2189 C CA . TYR A 1 272 ? -18.906 5.285 9.264 1.00 97.56 272 TYR A CA 1
ATOM 2190 C C . TYR A 1 272 ? -19.812 5.456 8.052 1.00 97.56 272 TYR A C 1
ATOM 2192 O O . TYR A 1 272 ? -20.276 6.562 7.796 1.00 97.56 272 TYR A O 1
ATOM 2200 N N . GLY A 1 273 ? -20.062 4.393 7.282 1.00 97.06 273 GLY A N 1
ATOM 2201 C CA . GLY A 1 273 ? -20.727 4.521 5.984 1.00 97.06 273 GLY A CA 1
ATOM 2202 C C . GLY A 1 273 ? -22.114 5.162 6.043 1.00 97.06 273 GLY A C 1
ATOM 2203 O O . GLY A 1 273 ? -22.422 5.998 5.197 1.00 97.06 273 GLY A O 1
ATOM 2204 N N . ASN A 1 274 ? -22.923 4.823 7.049 1.00 96.81 274 ASN A N 1
ATOM 2205 C CA . ASN A 1 274 ? -24.245 5.426 7.237 1.00 96.81 274 ASN A CA 1
ATOM 2206 C C . ASN A 1 274 ? -24.147 6.938 7.497 1.00 96.81 274 ASN A C 1
ATOM 2208 O O . ASN A 1 274 ? -24.825 7.717 6.832 1.00 96.81 274 ASN A O 1
ATOM 2212 N N . ASP A 1 275 ? -23.253 7.361 8.393 1.00 97.19 275 ASP A N 1
ATOM 2213 C CA . ASP A 1 275 ? -23.056 8.783 8.691 1.00 97.19 275 ASP A CA 1
ATOM 2214 C C . ASP A 1 275 ? -22.414 9.535 7.526 1.00 97.19 275 ASP A C 1
ATOM 2216 O O . ASP A 1 275 ? -22.727 10.695 7.290 1.00 97.19 275 ASP A O 1
ATOM 2220 N N . ALA A 1 276 ? -21.533 8.888 6.763 1.00 97.25 276 ALA A N 1
ATOM 2221 C CA . ALA A 1 276 ? -20.930 9.478 5.574 1.00 97.25 276 ALA A CA 1
ATOM 2222 C C . ALA A 1 276 ? -21.995 9.828 4.522 1.00 97.25 276 ALA A C 1
ATOM 2224 O O . ALA A 1 276 ? -21.939 10.898 3.913 1.00 97.25 276 ALA A O 1
ATOM 2225 N N . VAL A 1 277 ? -22.986 8.948 4.340 1.00 96.00 277 VAL A N 1
ATOM 2226 C CA . VAL A 1 277 ? -24.142 9.198 3.468 1.00 96.00 277 VAL A CA 1
ATOM 2227 C C . VAL A 1 277 ? -25.048 10.278 4.060 1.00 96.00 277 VAL A C 1
ATOM 2229 O O . VAL A 1 277 ? -25.402 11.210 3.343 1.00 96.00 277 VAL A O 1
ATOM 2232 N N . ALA A 1 278 ? -25.358 10.219 5.357 1.00 96.25 278 ALA A N 1
ATOM 2233 C CA . ALA A 1 278 ? -26.176 11.233 6.025 1.00 96.25 278 ALA A CA 1
ATOM 2234 C C . ALA A 1 278 ? -25.544 12.636 5.931 1.00 96.25 278 ALA A C 1
ATOM 2236 O O . ALA A 1 278 ? -26.225 13.612 5.622 1.00 96.25 278 ALA A O 1
ATOM 2237 N N . LEU A 1 279 ? -24.223 12.743 6.121 1.00 95.88 279 LEU A N 1
ATOM 2238 C CA . LEU A 1 279 ? -23.478 13.999 5.998 1.00 95.88 279 LEU A CA 1
ATOM 2239 C C . LEU A 1 279 ? -23.515 14.521 4.562 1.00 95.88 279 LEU A C 1
ATOM 2241 O O . LEU A 1 279 ? -23.724 15.711 4.341 1.00 95.88 279 LEU A O 1
ATOM 2245 N N . LYS A 1 280 ? -23.343 13.632 3.577 1.00 93.88 280 LYS A N 1
ATOM 2246 C CA . LYS A 1 280 ? -23.449 13.983 2.157 1.00 93.88 280 LYS A CA 1
ATOM 2247 C C . LYS A 1 280 ? -24.845 14.498 1.795 1.00 93.88 280 LYS A C 1
ATOM 2249 O O . LYS A 1 280 ? -24.953 15.431 1.004 1.00 93.88 280 LYS A O 1
ATOM 2254 N N . ASN A 1 281 ? -25.888 13.903 2.366 1.00 93.56 281 ASN A N 1
ATOM 2255 C CA . ASN A 1 281 ? -27.279 14.290 2.135 1.00 93.56 281 ASN A CA 1
ATOM 2256 C C . ASN A 1 281 ? -27.703 15.537 2.930 1.00 93.56 281 ASN A C 1
ATOM 2258 O O . ASN A 1 281 ? -28.816 16.022 2.740 1.00 93.56 281 ASN A O 1
ATOM 2262 N N . GLY A 1 282 ? -26.840 16.057 3.811 1.00 94.00 282 GLY A N 1
ATOM 2263 C CA . GLY A 1 282 ? -27.158 17.192 4.674 1.00 94.00 282 GLY A CA 1
ATOM 2264 C C . GLY A 1 282 ? -28.125 16.852 5.809 1.00 94.00 282 GLY A C 1
ATOM 2265 O O . GLY A 1 282 ? -28.798 17.742 6.303 1.00 94.00 282 GLY A O 1
ATOM 2266 N N . GLU A 1 283 ? -28.214 15.585 6.215 1.00 96.62 283 GLU A N 1
ATOM 2267 C CA . GLU A 1 283 ? -29.051 15.119 7.334 1.00 96.62 283 GLU A CA 1
ATOM 2268 C C . GLU A 1 283 ? -28.349 15.304 8.694 1.00 96.62 283 GLU A C 1
ATOM 2270 O O . GLU A 1 283 ? -28.987 15.395 9.747 1.00 96.62 283 GLU A O 1
ATOM 2275 N N . ILE A 1 284 ? -27.015 15.364 8.675 1.00 96.62 284 ILE A N 1
ATOM 2276 C CA . ILE A 1 284 ? -26.170 15.646 9.837 1.00 96.62 284 ILE A CA 1
ATOM 2277 C C . ILE A 1 284 ? -25.135 16.720 9.502 1.00 96.62 284 ILE A C 1
ATOM 2279 O O . ILE A 1 284 ? -24.772 16.912 8.342 1.00 96.62 284 ILE A O 1
ATOM 2283 N N . ALA A 1 285 ? -24.610 17.379 10.532 1.00 94.75 285 ALA A N 1
ATOM 2284 C CA . ALA A 1 285 ? -23.523 18.343 10.430 1.00 94.75 285 ALA A CA 1
ATOM 2285 C C . ALA A 1 285 ? -22.453 18.094 11.504 1.00 94.75 285 ALA A C 1
ATOM 2287 O O . ALA A 1 285 ? -22.725 17.529 12.565 1.00 94.75 285 ALA A O 1
ATOM 2288 N N . LEU A 1 286 ? -21.223 18.537 11.229 1.00 94.19 286 LEU A N 1
ATOM 2289 C CA . LEU A 1 286 ? -20.140 18.571 12.210 1.00 94.19 286 LEU A CA 1
ATOM 2290 C C . LEU A 1 286 ? -20.119 19.941 12.893 1.00 94.19 286 LEU A C 1
ATOM 2292 O O . LEU A 1 286 ? -20.082 20.970 12.221 1.00 94.19 286 LEU A O 1
ATOM 2296 N N . THR A 1 287 ? -20.096 19.944 14.221 1.00 94.19 287 THR A N 1
ATOM 2297 C CA . THR A 1 287 ? -19.912 21.143 15.046 1.00 94.19 287 THR A CA 1
ATOM 2298 C C . THR A 1 287 ? -18.691 20.991 15.946 1.00 94.19 287 THR A C 1
ATOM 2300 O O . THR A 1 287 ? -18.215 19.875 16.170 1.00 94.19 287 THR A O 1
ATOM 2303 N N . ALA A 1 288 ? -18.180 22.103 16.468 1.00 92.81 288 ALA A N 1
ATOM 2304 C CA . ALA A 1 288 ? -17.051 22.116 17.386 1.00 92.81 288 ALA A CA 1
ATOM 2305 C C . ALA A 1 288 ? -17.393 22.866 18.678 1.00 92.81 288 ALA A C 1
ATOM 2307 O O . ALA A 1 288 ? -17.990 23.940 18.650 1.00 92.81 288 ALA A O 1
ATOM 2308 N N . GLU A 1 289 ? -16.963 22.305 19.806 1.00 89.19 289 GLU A N 1
ATOM 2309 C CA . GLU A 1 289 ? -17.013 22.928 21.128 1.00 89.19 289 GLU A CA 1
ATOM 2310 C C . GLU A 1 289 ? -15.617 22.818 21.760 1.00 89.19 289 GLU A C 1
ATOM 2312 O O . GLU A 1 289 ? -15.152 21.731 22.122 1.00 89.19 289 GLU A O 1
ATOM 2317 N N . GLY A 1 290 ? -14.899 23.943 21.828 1.00 89.38 290 GLY A N 1
ATOM 2318 C CA . GLY A 1 290 ? -13.488 23.959 22.216 1.00 89.38 290 GLY A CA 1
ATOM 2319 C C . GLY A 1 290 ? -12.618 23.161 21.236 1.00 89.38 290 GLY A C 1
ATOM 2320 O O . GLY A 1 290 ? -12.562 23.480 20.052 1.00 89.38 290 GLY A O 1
ATOM 2321 N N . LEU A 1 291 ? -11.937 22.126 21.738 1.00 86.31 291 LEU A N 1
ATOM 2322 C CA . LEU A 1 291 ? -11.108 21.208 20.937 1.00 86.31 291 LEU A CA 1
ATOM 2323 C C . LEU A 1 291 ? -11.855 19.935 20.496 1.00 86.31 291 LEU A C 1
ATOM 2325 O O . LEU A 1 291 ? -11.257 19.072 19.857 1.00 86.31 291 LEU A O 1
ATOM 2329 N N . SER A 1 292 ? -13.136 19.792 20.852 1.00 85.81 292 SER A N 1
ATOM 2330 C CA . SER A 1 292 ? -13.939 18.606 20.531 1.00 85.81 292 SER A CA 1
ATOM 2331 C C . SER A 1 292 ? -14.808 18.844 19.302 1.00 85.81 292 SER A C 1
ATOM 2333 O O . SER A 1 292 ? -15.470 19.875 19.207 1.00 85.81 292 SER A O 1
ATOM 2335 N N . VAL A 1 293 ? -14.860 17.865 18.398 1.00 91.38 293 VAL A N 1
ATOM 2336 C CA . VAL A 1 293 ? -15.797 17.836 17.264 1.00 91.38 293 VAL A CA 1
ATOM 2337 C C . VAL A 1 293 ? -16.932 16.873 17.601 1.00 91.38 293 VAL A C 1
ATOM 2339 O O . VAL A 1 293 ? -16.681 15.813 18.166 1.00 91.38 293 VAL A O 1
ATOM 2342 N N . ARG A 1 294 ? -18.178 17.234 17.283 1.00 91.88 294 ARG A N 1
ATOM 2343 C CA . ARG A 1 294 ? -19.365 16.392 17.502 1.00 91.88 294 ARG A CA 1
ATOM 2344 C C . ARG A 1 294 ? -20.296 16.430 16.295 1.00 91.88 294 ARG A C 1
ATOM 2346 O O . ARG A 1 294 ? -20.250 17.363 15.495 1.00 91.88 294 ARG A O 1
ATOM 2353 N N . ILE A 1 295 ? -21.162 15.426 16.195 1.00 92.75 295 ILE A N 1
ATOM 2354 C CA . ILE A 1 295 ? -22.210 15.347 15.174 1.00 92.75 295 ILE A CA 1
ATOM 2355 C C . ILE A 1 295 ? -23.503 15.939 15.739 1.00 92.75 295 ILE A C 1
ATOM 2357 O O . ILE A 1 295 ? -23.893 15.629 16.865 1.00 92.75 295 ILE A O 1
ATOM 2361 N N . VAL A 1 296 ? -24.180 16.763 14.946 1.00 93.12 296 VAL A N 1
ATOM 2362 C CA . VAL A 1 296 ? -25.527 17.276 15.223 1.00 93.12 296 VAL A CA 1
ATOM 2363 C C . VAL A 1 296 ? -26.457 16.935 14.065 1.00 93.12 296 VAL A C 1
ATOM 2365 O O . VAL A 1 296 ? -26.001 16.756 12.936 1.00 93.12 296 VAL A O 1
ATOM 2368 N N . LYS A 1 297 ? -27.761 16.828 14.336 1.00 89.62 297 LYS A N 1
ATOM 2369 C CA . LYS A 1 297 ? -28.763 16.769 13.264 1.00 89.62 297 LYS A CA 1
ATOM 2370 C C . LYS A 1 297 ? -28.868 18.147 12.616 1.00 89.62 297 LYS A C 1
ATOM 2372 O O . LYS A 1 297 ? -28.850 19.143 13.342 1.00 89.62 297 LYS A O 1
ATOM 2377 N N . ALA A 1 298 ? -28.899 18.164 11.288 1.00 79.25 298 ALA A N 1
ATOM 2378 C CA . ALA A 1 298 ? -29.048 19.382 10.502 1.00 79.25 298 ALA A CA 1
ATOM 2379 C C . ALA A 1 298 ? -30.493 19.900 10.525 1.00 79.25 298 ALA A C 1
ATOM 2381 O O . ALA A 1 298 ? -31.419 19.069 10.691 1.00 79.25 298 ALA A O 1
#

pLDDT: mean 91.71, std 7.48, range [55.47, 98.5]